Protein AF-A0A7Y4XH33-F1 (afdb_monomer)

Mean predicted aligned error: 16.12 Å

Sequence (256 aa):
MNQAAAKFAAFMTSGGTDQPAAKSGNKNAASAEDREAEIEDALLDARIEADAARAELARRELDFAAIQGAATAAESARTAALDDVRQAQAQLRSAQADLIEANKEKVRRSKPIAVFISLKSERIYIRQGFEPLLEAPITIDQTGRRVGTHVFTAMGYSADQNAFDWRLMSAHLPASTDDIEEMSSKKSRRRDAALPHSQETSIRMARLALEAVKIPADIQETITKLTRPGASLIISDRELPANENGLGTEFVVLTR

Nearest PDB structures (foldseek):
  5uwv-assembly1_B  TM=4.405E-01  e=3.253E-02  Mycobacteroides abscessus ATCC 19977
  4gsq-assembly1_A  TM=4.441E-01  e=9.672E-02  Mycobacterium tuberculosis
  4qrb-assembly1_A  TM=4.316E-01  e=1.232E-01  Mycobacterium tuberculosis H37Rv
  5dcc-assembly2_B  TM=4.134E-01  e=1.160E-01  Mycobacterium tuberculosis CDC1551
  8pxy-assembly1_A  TM=5.099E-01  e=1.478E-01  Mycobacterium tuberculosis

Solvent-accessible surface area (backbone atoms only — not comparable to full-atom values): 14756 Å² total; per-residue (Å²): 141,54,78,67,57,59,55,51,52,54,64,70,64,71,77,70,87,87,81,81,80,88,71,91,70,94,81,79,86,67,51,76,65,55,57,51,50,55,51,51,51,52,51,52,51,54,48,53,53,50,51,51,51,51,54,52,50,55,50,50,53,51,52,51,51,50,51,53,50,50,50,54,52,52,50,54,52,50,52,51,54,52,50,50,52,52,51,52,52,52,51,51,52,51,52,51,51,53,50,51,50,55,48,51,51,52,56,43,71,67,38,34,32,38,36,41,34,19,57,61,71,33,34,38,39,34,28,39,72,30,42,84,73,48,75,48,80,43,49,71,45,84,79,23,66,70,34,25,30,32,38,36,35,27,70,34,74,38,97,50,96,88,42,59,43,67,46,81,47,69,76,30,71,58,79,55,73,70,58,56,61,58,52,69,77,58,82,72,92,77,81,94,64,84,72,86,70,55,70,68,57,49,52,52,31,49,49,41,41,57,73,19,53,48,72,53,68,72,59,49,50,51,50,62,74,54,58,43,60,65,15,37,42,34,43,26,42,48,68,78,52,86,88,66,52,54,78,89,41,74,81,55,78,86,73,122

Radius of gyration: 52.66 Å; Cα contacts (8 Å, |Δi|>4): 258; chains: 1; bounding box: 110×35×136 Å

Foldseek 3Di:
DCVPVVVVVVVVPVPDDDDDDDDDDDDDPPDPVNVVVVVVVVVVVVVVVVVVVVVVVVVVVVVVVVVVVVVVVVVVVVVVVVVVVVVVVVVVVVVVVVVVVVVVVVVQLPAAKEWEQAPQQQWIWIDTLLHTDDIDHWAFAPLLLFLAKKKWAFAAADPDNQDTDIDIDGLAHGDDPVNVVVVVVDPDDDDDDDDPDDPVSNVVSVVSQVVGIGDDPVVVVVNSVSHGHGYMYMGHSDDFDPPPRHSPDNGDDDRD

pLDDT: mean 80.47, std 18.57, range [32.19, 98.31]

Secondary structure (DSSP, 8-state):
--HHHHHHHHHHHS-S---------------HHHHHHHHHHHHHHHHHHHHHHHHHHHHHHHHHHHHHHHHHHHHHHHHHHHHHHHHHHHHHHHHHHHHHHHHHHHHHHHSPEEEEEETTTTEEEEEETTEEEEEEE-EE-GGGTT--EEEEEEEEE-SSTT-EEEEEEEEE-PPPHHHHHHHHH--S----------HHHHHHHHHHHHHTEE--HHHHHHHHHH--TT-EEEEESSPPPTTT-SSS-S------

Structure (mmCIF, N/CA/C/O backbone):
data_AF-A0A7Y4XH33-F1
#
_entry.id   AF-A0A7Y4XH33-F1
#
loop_
_atom_site.group_PDB
_atom_site.id
_atom_site.type_symbol
_atom_site.label_atom_id
_atom_site.label_alt_id
_atom_site.label_comp_id
_atom_site.label_asym_id
_atom_site.label_entity_id
_atom_site.label_seq_id
_atom_site.pdbx_PDB_ins_code
_atom_site.Cartn_x
_atom_site.Cartn_y
_atom_site.Cartn_z
_atom_site.occupancy
_atom_site.B_iso_or_equiv
_atom_site.auth_seq_id
_atom_site.auth_comp_id
_atom_site.auth_asym_id
_atom_site.auth_atom_id
_atom_site.pdbx_PDB_model_num
ATOM 1 N N . MET A 1 1 ? -20.890 18.459 64.578 1.00 44.19 1 MET A N 1
ATOM 2 C CA . MET A 1 1 ? -21.220 18.537 66.020 1.00 44.19 1 MET A CA 1
ATOM 3 C C . MET A 1 1 ? -22.391 19.497 66.204 1.00 44.19 1 MET A C 1
ATOM 5 O O . MET A 1 1 ? -22.249 20.640 65.820 1.00 44.19 1 MET A O 1
ATOM 9 N N . ASN A 1 2 ? -23.562 19.168 66.735 1.00 48.03 2 ASN A N 1
ATOM 10 C CA . ASN A 1 2 ? -24.254 17.894 66.869 1.00 48.03 2 ASN A CA 1
ATOM 11 C C . ASN A 1 2 ? -25.740 18.275 67.044 1.00 48.03 2 ASN A C 1
ATOM 13 O O . ASN A 1 2 ? -26.164 18.633 68.139 1.00 48.03 2 ASN A O 1
ATOM 17 N N . GLN A 1 3 ? -26.525 18.274 65.962 1.00 48.25 3 GLN A N 1
ATOM 18 C CA . GLN A 1 3 ? -27.955 18.636 66.004 1.00 48.25 3 GLN A CA 1
ATOM 19 C C . GLN A 1 3 ? -28.756 17.669 66.907 1.00 48.25 3 GLN A C 1
ATOM 21 O O . GLN A 1 3 ? -29.796 18.031 67.452 1.00 48.25 3 GLN A O 1
ATOM 26 N N . ALA A 1 4 ? -28.206 16.471 67.138 1.00 52.34 4 ALA A N 1
ATOM 27 C CA . ALA A 1 4 ? -28.679 15.490 68.110 1.00 52.34 4 ALA A CA 1
ATOM 28 C C . ALA A 1 4 ? -28.490 15.933 69.578 1.00 52.34 4 ALA A C 1
ATOM 30 O O . ALA A 1 4 ? -29.351 15.657 70.408 1.00 52.34 4 ALA A O 1
ATOM 31 N N . ALA A 1 5 ? -27.427 16.681 69.905 1.00 55.59 5 ALA A N 1
ATOM 32 C CA . ALA A 1 5 ? -27.193 17.174 71.268 1.00 55.59 5 ALA A CA 1
ATOM 33 C C . ALA A 1 5 ? -28.134 18.337 71.638 1.00 55.59 5 ALA A C 1
ATOM 35 O O . ALA A 1 5 ? -28.571 18.438 72.781 1.00 55.59 5 ALA A O 1
ATOM 36 N N . ALA A 1 6 ? -28.511 19.171 70.66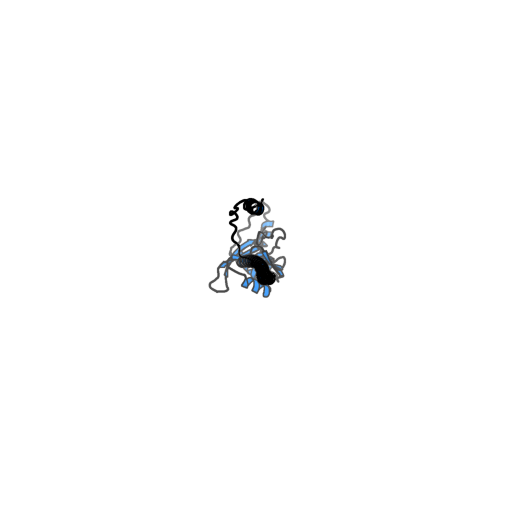1 1.00 57.94 6 ALA A N 1
ATOM 37 C CA . ALA A 1 6 ? -29.448 20.278 70.873 1.00 57.94 6 ALA A CA 1
ATOM 38 C C . ALA A 1 6 ? -30.887 19.795 71.143 1.00 57.94 6 ALA A C 1
ATOM 40 O O . ALA A 1 6 ? -31.589 20.375 71.968 1.00 57.94 6 ALA A O 1
ATOM 41 N N . LYS A 1 7 ? -31.316 18.701 70.498 1.00 61.16 7 LYS A N 1
ATOM 42 C CA . LYS A 1 7 ? -32.647 18.110 70.726 1.00 61.16 7 LYS A CA 1
ATOM 43 C C . LYS A 1 7 ? -32.745 17.370 72.067 1.00 61.16 7 LYS A C 1
ATOM 45 O O . LYS A 1 7 ? -33.790 17.419 72.705 1.00 61.16 7 LYS A O 1
ATOM 50 N N . PHE A 1 8 ? -31.652 16.758 72.528 1.00 60.06 8 PHE A N 1
ATOM 51 C CA . PHE A 1 8 ? -31.588 16.101 73.839 1.00 60.06 8 PHE A CA 1
ATOM 52 C C . PHE A 1 8 ? -31.582 17.109 75.004 1.00 60.06 8 PHE A C 1
ATOM 54 O O . PHE A 1 8 ? -32.241 16.891 76.017 1.00 60.06 8 PHE A O 1
ATOM 61 N N .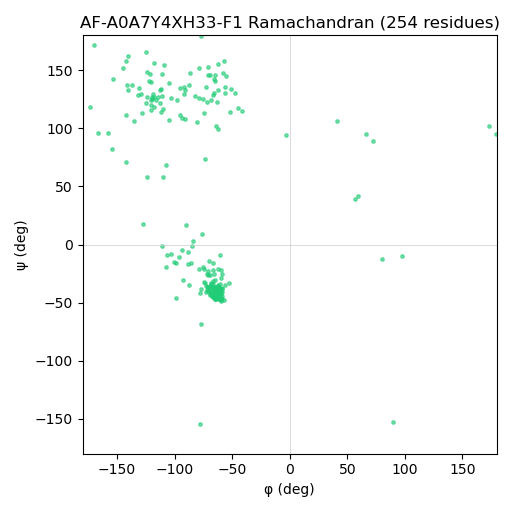 ALA A 1 9 ? -30.915 18.257 74.841 1.00 60.78 9 ALA A N 1
ATOM 62 C CA . ALA A 1 9 ? -30.929 19.328 75.840 1.00 60.78 9 ALA A CA 1
ATOM 63 C C . ALA A 1 9 ? -32.325 19.959 76.016 1.00 60.78 9 ALA A C 1
ATOM 65 O O . ALA A 1 9 ? -32.726 20.225 77.148 1.00 60.78 9 ALA A O 1
ATOM 66 N N . ALA A 1 10 ? -33.084 20.129 74.924 1.00 58.91 10 ALA A N 1
ATOM 67 C CA . ALA A 1 10 ? -34.455 20.649 74.961 1.00 58.91 10 ALA A CA 1
ATOM 68 C C . ALA A 1 10 ? -35.440 19.696 75.667 1.00 58.91 10 ALA A C 1
ATOM 70 O O . ALA A 1 10 ? -36.329 20.153 76.378 1.00 58.91 10 ALA A O 1
ATOM 71 N N . PHE A 1 11 ? -35.239 18.381 75.537 1.00 62.53 11 PHE A N 1
ATOM 72 C CA . PHE A 1 11 ? -36.033 17.363 76.236 1.00 62.53 11 PHE A CA 1
ATOM 73 C C . PHE A 1 11 ? -35.784 17.354 77.757 1.00 62.53 11 PHE A C 1
ATOM 75 O O . PHE A 1 11 ? -36.706 17.135 78.536 1.00 62.53 11 PHE A O 1
ATOM 82 N N . MET A 1 12 ? -34.557 17.659 78.195 1.00 63.06 12 MET A N 1
ATOM 83 C CA . MET A 1 12 ? -34.191 17.701 79.620 1.00 63.06 12 MET A CA 1
ATOM 84 C C . MET A 1 12 ? -34.646 18.980 80.344 1.00 63.06 12 MET A C 1
ATOM 86 O O . MET A 1 12 ? -34.737 18.978 81.569 1.00 63.06 12 MET A O 1
ATOM 90 N N . THR A 1 13 ? -34.922 20.076 79.623 1.00 55.50 13 THR A N 1
ATOM 91 C CA . THR A 1 13 ? -35.316 21.370 80.228 1.00 55.50 13 THR A CA 1
ATOM 92 C C . THR A 1 13 ? -36.820 21.636 80.229 1.00 55.50 13 THR A C 1
ATOM 94 O O . THR A 1 13 ? -37.269 22.483 80.995 1.00 55.50 13 THR A O 1
ATOM 97 N N . SER A 1 14 ? -37.623 20.906 79.449 1.00 48.56 14 SER A N 1
ATOM 98 C CA . SER A 1 14 ? -39.088 21.060 79.447 1.00 48.56 14 SER A CA 1
ATOM 99 C C . SER A 1 14 ? -39.808 20.263 80.547 1.00 48.56 14 SER A C 1
ATOM 101 O O . SER A 1 14 ? -41.033 20.263 80.595 1.00 48.56 14 SER A O 1
ATOM 103 N N . GLY A 1 15 ? -39.073 19.574 81.427 1.00 44.88 15 GLY A N 1
ATOM 104 C CA . GLY A 1 15 ? -39.624 18.744 82.509 1.00 44.88 15 GLY A CA 1
ATOM 105 C C . GLY A 1 15 ? -39.863 19.467 83.842 1.00 44.88 15 GLY A C 1
ATOM 106 O O . GLY A 1 15 ? -39.960 18.804 84.871 1.00 44.88 15 GLY A O 1
ATOM 107 N N . GLY A 1 16 ? -39.904 20.803 83.863 1.00 45.41 16 GLY A N 1
ATOM 108 C CA . GLY A 1 16 ? -39.998 21.596 85.090 1.00 45.41 16 GLY A CA 1
ATOM 109 C C . GLY A 1 16 ? -41.241 22.482 85.154 1.00 45.41 16 GLY A C 1
ATOM 110 O O . GLY A 1 16 ? -41.352 23.436 84.395 1.00 45.41 16 GLY A O 1
ATOM 111 N N . THR A 1 17 ? -42.099 22.180 86.133 1.00 45.03 17 THR A N 1
ATOM 112 C CA . THR A 1 17 ? -43.159 23.013 86.736 1.00 45.03 17 THR A CA 1
ATOM 113 C C . THR A 1 17 ? -44.354 23.414 85.869 1.00 45.03 17 THR A C 1
ATOM 115 O O . THR A 1 17 ? -44.371 24.489 85.285 1.00 45.03 17 THR A O 1
ATOM 118 N N . ASP A 1 18 ? -45.429 22.627 85.967 1.00 35.72 18 ASP A N 1
ATOM 119 C CA . ASP A 1 18 ? -46.742 23.205 86.265 1.00 35.72 18 ASP A CA 1
ATOM 120 C C . ASP A 1 18 ? -47.517 22.258 87.193 1.00 35.72 18 ASP A C 1
ATOM 122 O O . ASP A 1 18 ? -47.846 21.121 86.857 1.00 35.72 18 ASP A O 1
ATOM 126 N N . GLN A 1 19 ? -47.708 22.708 88.429 1.00 41.00 19 GLN A N 1
ATOM 127 C CA . GLN A 1 19 ? -48.409 22.001 89.493 1.00 41.00 19 GLN A CA 1
ATOM 128 C C . GLN A 1 19 ? -49.859 22.502 89.492 1.00 41.00 19 GLN A C 1
ATOM 130 O O . GLN A 1 19 ? -50.079 23.655 89.869 1.00 41.00 19 GLN A O 1
ATOM 135 N N . PRO A 1 20 ? -50.877 21.701 89.123 1.00 36.47 20 PRO A N 1
ATOM 136 C CA . PRO A 1 20 ? -52.243 22.079 89.422 1.00 36.47 20 PRO A CA 1
ATOM 137 C C . PRO A 1 20 ? -52.515 21.766 90.896 1.00 36.47 20 PRO A C 1
ATOM 139 O O . PRO A 1 20 ? -52.289 20.659 91.387 1.00 36.47 20 PRO A O 1
ATOM 142 N N . ALA A 1 21 ? -52.972 22.792 91.610 1.00 37.12 21 ALA A N 1
ATOM 143 C CA . ALA A 1 21 ? -53.378 22.735 93.001 1.00 37.12 21 ALA A CA 1
ATOM 144 C C . ALA A 1 21 ? -54.305 21.540 93.282 1.00 37.12 21 ALA A C 1
ATOM 146 O O . ALA A 1 21 ? -55.325 21.346 92.617 1.00 37.12 21 ALA A O 1
ATOM 147 N N . ALA A 1 22 ? -53.970 20.780 94.325 1.00 37.34 22 ALA A N 1
ATOM 148 C CA . ALA A 1 22 ? -54.807 19.727 94.870 1.00 37.34 22 ALA A CA 1
ATOM 149 C C . ALA A 1 22 ? -56.131 20.315 95.390 1.00 37.34 22 ALA A C 1
ATOM 151 O O . ALA A 1 22 ? -56.212 20.828 96.507 1.00 37.34 22 ALA A O 1
ATOM 152 N N . LYS A 1 23 ? -57.195 20.210 94.588 1.00 35.31 23 LYS A N 1
ATOM 153 C CA . LYS A 1 23 ? -58.565 20.204 95.103 1.00 35.31 23 LYS A CA 1
ATOM 154 C C . LYS A 1 23 ? -58.964 18.763 95.373 1.00 35.31 23 LYS A C 1
ATOM 156 O O . LYS A 1 23 ? -59.189 17.977 94.460 1.00 35.31 23 LYS A O 1
ATOM 161 N N . SER A 1 24 ? -59.042 18.469 96.668 1.00 46.38 24 SER A N 1
ATOM 162 C CA . SER A 1 24 ? -59.780 17.355 97.250 1.00 46.38 24 SER A CA 1
ATOM 163 C C . SER A 1 24 ? -61.137 17.205 96.554 1.00 46.38 24 SER A C 1
ATOM 165 O O . SER A 1 24 ? -61.980 18.102 96.601 1.00 46.38 24 SER A O 1
ATOM 167 N N . GLY A 1 25 ? -61.302 16.083 95.864 1.00 32.19 25 GLY A N 1
ATOM 168 C CA . GLY A 1 25 ? -62.482 15.723 95.096 1.00 32.19 25 GLY A CA 1
ATOM 169 C C . GLY A 1 25 ? -62.539 14.209 95.006 1.00 32.19 25 GLY A C 1
ATOM 170 O O . GLY A 1 25 ? -62.061 13.608 94.055 1.00 32.19 25 GLY A O 1
ATOM 171 N N . ASN A 1 26 ? -63.068 13.609 96.066 1.00 47.94 26 ASN A N 1
ATOM 172 C CA . ASN A 1 26 ? -63.395 12.198 96.185 1.00 47.94 26 ASN A CA 1
ATOM 173 C C . ASN A 1 26 ? -64.118 11.667 94.932 1.00 47.94 26 ASN A C 1
ATOM 175 O O . ASN A 1 26 ? -65.225 12.122 94.642 1.00 47.94 26 ASN A O 1
ATOM 179 N N . LYS A 1 27 ? -63.490 10.710 94.239 1.00 47.22 27 LYS A N 1
ATOM 180 C CA . LYS A 1 27 ? -64.083 9.575 93.506 1.00 47.22 27 LYS A CA 1
ATOM 181 C C . LYS A 1 27 ? -62.934 8.790 92.874 1.00 47.22 27 LYS A C 1
ATOM 183 O O . LYS A 1 27 ? -62.446 9.172 91.824 1.00 47.22 27 LYS A O 1
ATOM 188 N N . ASN A 1 28 ? -62.475 7.742 93.550 1.00 44.19 28 ASN A N 1
ATOM 189 C CA . ASN A 1 28 ? -61.923 6.551 92.904 1.00 44.19 28 ASN A CA 1
ATOM 190 C C . ASN A 1 28 ? -61.807 5.446 93.950 1.00 44.19 28 ASN A C 1
ATOM 192 O O . ASN A 1 28 ? -60.827 5.350 94.683 1.00 44.19 28 ASN A O 1
ATOM 196 N N . ALA A 1 29 ? -62.823 4.597 93.985 1.00 45.44 29 ALA A N 1
ATOM 197 C CA . ALA A 1 29 ? -62.592 3.179 94.183 1.00 45.44 29 ALA A CA 1
ATOM 198 C C . ALA A 1 29 ? -62.858 2.521 92.824 1.00 45.44 29 ALA A C 1
ATOM 200 O O . ALA A 1 29 ? -63.882 1.876 92.638 1.00 45.44 29 ALA A O 1
ATOM 201 N N . ALA A 1 30 ? -61.983 2.795 91.852 1.00 57.34 30 ALA A N 1
ATOM 202 C CA . ALA A 1 30 ? -61.790 1.859 90.753 1.00 57.34 30 ALA A CA 1
ATOM 203 C C . ALA A 1 30 ? -61.157 0.611 91.380 1.00 57.34 30 ALA A C 1
ATOM 205 O O . ALA A 1 30 ? -60.215 0.740 92.180 1.00 57.34 30 ALA A O 1
ATOM 206 N N . SER A 1 31 ? -61.742 -0.554 91.109 1.00 63.56 31 SER A N 1
ATOM 207 C CA . SER A 1 31 ? -61.264 -1.840 91.620 1.00 63.56 31 SER A CA 1
ATOM 208 C C . SER A 1 31 ? -59.806 -2.044 91.191 1.00 63.56 31 SER A C 1
ATOM 210 O O . SER A 1 31 ? -59.343 -1.441 90.221 1.00 63.56 31 SER A O 1
ATOM 212 N N . ALA A 1 32 ? -59.054 -2.888 91.900 1.00 68.31 32 ALA A N 1
ATOM 213 C CA . ALA A 1 32 ? -57.752 -3.341 91.397 1.00 68.31 32 ALA A CA 1
ATOM 214 C C . ALA A 1 32 ? -57.884 -3.913 89.969 1.00 68.31 32 ALA A C 1
ATOM 216 O O . ALA A 1 32 ? -57.020 -3.665 89.135 1.00 68.31 32 ALA A O 1
ATOM 217 N N . GLU A 1 33 ? -59.031 -4.533 89.680 1.00 71.50 33 GLU A N 1
ATOM 218 C CA . GLU A 1 33 ? -59.407 -5.088 88.377 1.00 71.50 33 GLU A CA 1
ATOM 219 C C . GLU A 1 33 ? -59.517 -4.021 87.270 1.00 71.50 33 GLU A C 1
ATOM 221 O O . GLU A 1 33 ? -59.105 -4.274 86.144 1.00 71.50 33 GLU A O 1
ATOM 226 N N . ASP A 1 34 ? -59.998 -2.807 87.572 1.00 76.81 34 ASP A N 1
ATOM 227 C CA . ASP A 1 34 ? -60.131 -1.736 86.566 1.00 76.81 34 ASP A CA 1
ATOM 228 C C . ASP A 1 34 ? -58.755 -1.191 86.138 1.00 76.81 34 ASP A C 1
ATOM 230 O O . ASP A 1 34 ? -58.538 -0.872 84.971 1.00 76.81 34 ASP A O 1
ATOM 234 N N . ARG A 1 35 ? -57.796 -1.107 87.075 1.00 80.56 35 ARG A N 1
ATOM 235 C CA . ARG A 1 35 ? -56.409 -0.716 86.756 1.00 80.56 35 ARG A CA 1
ATOM 236 C C . ARG A 1 35 ? -55.654 -1.815 86.023 1.00 80.56 35 ARG A C 1
ATOM 238 O O . ARG A 1 35 ? -54.809 -1.507 85.191 1.00 80.56 35 ARG A O 1
ATOM 245 N N . GLU A 1 36 ? -55.913 -3.073 86.363 1.00 82.75 36 GLU A N 1
ATOM 246 C CA . GLU A 1 36 ? -55.335 -4.212 85.650 1.00 82.75 36 GLU A CA 1
ATOM 247 C C . GLU A 1 36 ? -55.813 -4.235 84.193 1.00 82.75 36 GLU A C 1
ATOM 249 O O . GLU A 1 36 ? -54.978 -4.360 83.301 1.00 82.75 36 GLU A O 1
ATOM 254 N N . ALA A 1 37 ? -57.102 -3.975 83.944 1.00 85.94 37 ALA A N 1
ATOM 255 C CA . ALA A 1 37 ? -57.654 -3.866 82.593 1.00 85.94 37 ALA A CA 1
ATOM 256 C C . ALA A 1 37 ? -57.024 -2.722 81.770 1.00 85.94 37 ALA A C 1
ATOM 258 O O . ALA A 1 37 ? -56.617 -2.939 80.632 1.00 85.94 37 ALA A O 1
ATOM 259 N N . GLU A 1 38 ? -56.860 -1.521 82.344 1.00 89.19 38 GLU A N 1
ATOM 260 C CA . GLU A 1 38 ? -56.193 -0.399 81.653 1.00 89.19 38 GLU A CA 1
ATOM 261 C C . GLU A 1 38 ? -54.724 -0.701 81.303 1.00 89.19 38 GLU A C 1
ATOM 263 O O . GLU A 1 38 ? -54.223 -0.276 80.259 1.00 89.19 38 GLU A O 1
ATOM 268 N N . ILE A 1 39 ? -54.012 -1.432 82.168 1.00 89.88 39 ILE A N 1
ATOM 269 C CA . ILE A 1 39 ? -52.620 -1.834 81.924 1.00 89.88 39 ILE A CA 1
ATOM 270 C C . ILE A 1 39 ? -52.545 -2.916 80.841 1.00 89.88 39 ILE A C 1
ATOM 272 O O . ILE A 1 39 ? -51.630 -2.879 80.015 1.00 89.88 39 ILE A O 1
ATOM 276 N N . GLU A 1 40 ? -53.480 -3.868 80.830 1.00 90.12 40 GLU A N 1
ATOM 277 C CA . GLU A 1 40 ? -53.569 -4.893 79.786 1.00 90.12 40 GLU A CA 1
ATOM 278 C C . GLU A 1 40 ? -53.853 -4.279 78.411 1.00 90.12 40 GLU A C 1
ATOM 280 O O . GLU A 1 40 ? -53.151 -4.610 77.452 1.00 90.12 40 GLU A O 1
ATOM 285 N N . ASP A 1 41 ? -54.787 -3.330 78.320 1.00 93.19 41 ASP A N 1
ATOM 286 C CA . ASP A 1 41 ? -55.081 -2.607 77.077 1.00 93.19 41 ASP A CA 1
ATOM 287 C C . ASP A 1 41 ? -53.863 -1.805 76.591 1.00 93.19 41 ASP A C 1
ATOM 289 O O . ASP A 1 41 ? -53.457 -1.919 75.432 1.00 93.19 41 ASP A O 1
ATOM 293 N N . ALA A 1 42 ? -53.189 -1.076 77.488 1.00 93.12 42 ALA A N 1
ATOM 294 C CA . ALA A 1 42 ? -51.969 -0.344 77.143 1.00 93.12 42 ALA A CA 1
ATOM 295 C C . ALA A 1 42 ? -50.827 -1.272 76.681 1.00 93.12 42 ALA A C 1
ATOM 297 O O . ALA A 1 42 ? -50.038 -0.912 75.802 1.00 93.12 42 ALA A O 1
ATOM 298 N N . LEU A 1 43 ? -50.720 -2.476 77.256 1.00 93.50 43 LEU A N 1
ATOM 299 C CA . LEU A 1 43 ? -49.736 -3.480 76.852 1.00 93.50 43 LEU A CA 1
ATOM 300 C C . LEU A 1 43 ? -50.058 -4.069 75.471 1.00 93.50 43 LEU A C 1
ATOM 302 O O . LEU A 1 43 ? -49.139 -4.310 74.680 1.00 93.50 43 LEU A O 1
ATOM 306 N N . LEU A 1 44 ? -51.339 -4.302 75.176 1.00 94.00 44 LEU A N 1
ATOM 307 C CA . LEU A 1 44 ? -51.803 -4.756 73.866 1.00 94.00 44 LEU A CA 1
ATOM 308 C C . LEU A 1 44 ? -51.523 -3.704 72.789 1.00 94.00 44 LEU A C 1
ATOM 310 O O . LEU A 1 44 ? -50.931 -4.043 71.761 1.00 94.00 44 LEU A O 1
ATOM 314 N N . ASP A 1 45 ? -51.841 -2.437 73.050 1.00 94.88 45 ASP A N 1
ATOM 315 C CA . ASP A 1 45 ? -51.571 -1.323 72.136 1.00 94.88 45 ASP A CA 1
ATOM 316 C C . ASP A 1 45 ? -50.071 -1.153 71.871 1.00 94.88 45 ASP A C 1
ATOM 318 O O . ASP A 1 45 ? -49.638 -1.102 70.715 1.00 94.88 45 ASP A O 1
ATOM 322 N N . ALA A 1 46 ? -49.247 -1.170 72.925 1.00 94.25 46 ALA A N 1
ATOM 323 C CA . ALA A 1 46 ? -47.793 -1.096 72.793 1.00 94.25 46 ALA A CA 1
ATOM 324 C C . ALA A 1 46 ? -47.225 -2.270 71.976 1.00 94.25 46 ALA A C 1
ATOM 326 O O . ALA A 1 46 ? -46.247 -2.115 71.237 1.00 94.25 46 ALA A O 1
ATOM 327 N N . ARG A 1 47 ? -47.835 -3.458 72.077 1.00 95.88 47 ARG A N 1
ATOM 328 C CA . ARG A 1 47 ? -47.434 -4.626 71.287 1.00 95.88 47 ARG A CA 1
ATOM 329 C C . ARG A 1 47 ? -47.830 -4.496 69.819 1.00 95.88 47 ARG A C 1
ATOM 331 O O . ARG A 1 47 ? -47.014 -4.822 68.958 1.00 95.88 47 ARG A O 1
ATOM 338 N N . ILE A 1 48 ? -49.025 -3.983 69.533 1.00 95.62 48 ILE A N 1
ATOM 339 C CA . ILE A 1 48 ? -49.484 -3.696 68.167 1.00 95.62 48 ILE A CA 1
ATOM 340 C C . ILE A 1 48 ? -48.573 -2.651 67.509 1.00 95.62 48 IL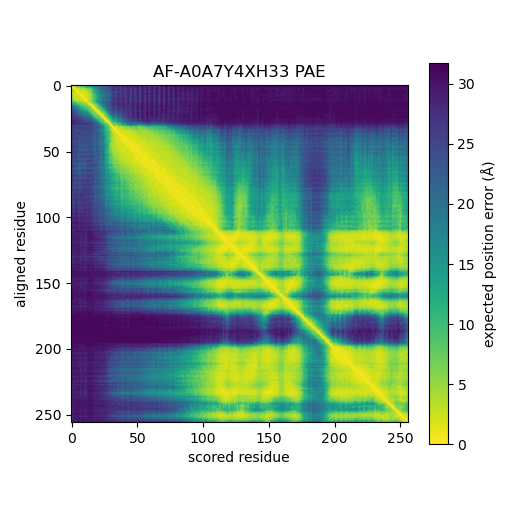E A C 1
ATOM 342 O O . ILE A 1 48 ? -48.142 -2.845 66.372 1.00 95.62 48 ILE A O 1
ATOM 346 N N . GLU A 1 49 ? -48.221 -1.581 68.225 1.00 95.12 49 GLU A N 1
ATOM 347 C CA . GLU A 1 49 ? -47.308 -0.548 67.728 1.00 95.12 49 GLU A CA 1
ATOM 348 C C . GLU A 1 49 ? -45.898 -1.108 67.480 1.00 95.12 49 GLU A C 1
ATOM 350 O O . GLU A 1 49 ? -45.300 -0.846 66.433 1.00 95.12 49 GLU A O 1
ATOM 355 N N . ALA A 1 50 ? -45.383 -1.946 68.386 1.00 95.69 50 ALA A N 1
ATOM 356 C CA . ALA A 1 50 ? -44.091 -2.606 68.210 1.00 95.69 50 ALA A CA 1
ATOM 357 C C . ALA A 1 50 ? -44.074 -3.550 66.994 1.00 95.69 50 ALA A C 1
ATOM 359 O O . ALA A 1 50 ? -43.095 -3.568 66.242 1.00 95.69 50 ALA A O 1
ATOM 360 N N . ASP A 1 51 ? -45.141 -4.319 66.769 1.00 95.88 51 ASP A N 1
ATOM 361 C CA . ASP A 1 51 ? -45.250 -5.216 65.617 1.00 95.88 51 ASP A CA 1
ATOM 362 C C . ASP A 1 51 ? -45.433 -4.436 64.300 1.00 95.88 51 ASP A C 1
ATOM 364 O O . ASP A 1 51 ? -44.813 -4.784 63.291 1.00 95.88 51 ASP A O 1
ATOM 368 N N . ALA A 1 52 ? -46.170 -3.320 64.311 1.00 96.38 52 ALA A N 1
ATOM 369 C CA . ALA A 1 52 ? -46.267 -2.403 63.173 1.00 96.38 52 ALA A CA 1
ATOM 370 C C . ALA A 1 52 ? -44.914 -1.746 62.840 1.00 96.38 52 ALA A C 1
ATOM 372 O O . ALA A 1 52 ? -44.518 -1.693 61.673 1.00 96.38 52 ALA A O 1
ATOM 373 N N . ALA A 1 53 ? -44.161 -1.307 63.854 1.00 96.00 53 ALA A N 1
ATOM 374 C CA . ALA A 1 53 ? -42.824 -0.744 63.680 1.00 96.00 53 ALA A CA 1
ATOM 375 C C . ALA A 1 53 ? -41.832 -1.775 63.115 1.00 96.00 53 ALA A C 1
ATOM 377 O O . ALA A 1 53 ? -41.030 -1.448 62.239 1.00 96.00 53 ALA A O 1
ATOM 378 N N . ARG A 1 54 ? -41.910 -3.039 63.558 1.00 95.56 54 ARG A N 1
ATOM 379 C CA . ARG A 1 54 ? -41.121 -4.149 62.992 1.00 95.56 54 ARG A CA 1
ATOM 380 C C . ARG A 1 54 ? -41.472 -4.412 61.530 1.00 95.56 54 ARG A C 1
ATOM 382 O O . ARG A 1 54 ? -40.568 -4.593 60.718 1.00 95.56 54 ARG A O 1
ATOM 389 N N . ALA A 1 55 ? -42.760 -4.407 61.183 1.00 96.12 55 ALA A N 1
ATOM 390 C CA . ALA A 1 55 ? -43.205 -4.587 59.803 1.00 96.12 55 ALA A CA 1
ATOM 391 C C . ALA A 1 55 ? -42.714 -3.453 58.883 1.00 96.12 55 ALA A C 1
ATOM 393 O O . ALA A 1 55 ? -42.300 -3.709 57.753 1.00 96.12 55 ALA A O 1
ATOM 394 N N . GLU A 1 56 ? -42.709 -2.211 59.370 1.00 96.38 56 GLU A N 1
ATOM 395 C CA . GLU A 1 56 ? -42.187 -1.053 58.638 1.00 96.38 56 GLU A CA 1
ATOM 396 C C . GLU A 1 56 ? -40.660 -1.109 58.464 1.00 96.38 56 GLU A C 1
ATOM 398 O O . GLU A 1 56 ? -40.153 -0.826 57.379 1.00 96.38 56 GLU A O 1
ATOM 403 N N . LEU A 1 57 ? -39.912 -1.528 59.492 1.00 96.31 57 LEU A N 1
ATOM 404 C CA . LEU A 1 57 ? -38.465 -1.753 59.383 1.00 96.31 57 LEU A CA 1
ATOM 405 C C . LEU A 1 57 ? -38.141 -2.819 58.331 1.00 96.31 57 LEU A C 1
ATOM 407 O O . LEU A 1 57 ? -37.302 -2.575 57.467 1.00 96.31 57 LEU A O 1
ATOM 411 N N . ALA A 1 58 ? -38.860 -3.945 58.342 1.00 96.50 58 ALA A N 1
ATOM 412 C CA . ALA A 1 58 ? -38.681 -5.003 57.351 1.00 96.50 58 ALA A CA 1
ATOM 413 C C . ALA A 1 58 ? -38.951 -4.507 55.916 1.00 96.50 58 ALA A C 1
ATOM 415 O O . ALA A 1 58 ? -38.210 -4.847 54.995 1.00 96.50 58 ALA A O 1
ATOM 416 N N . ARG A 1 59 ? -39.970 -3.658 55.710 1.00 96.69 59 ARG A N 1
ATOM 417 C CA . ARG A 1 59 ? -40.233 -3.028 54.400 1.00 96.69 59 ARG A CA 1
ATOM 418 C C . ARG A 1 59 ? -39.085 -2.122 53.959 1.00 96.69 59 ARG A C 1
ATOM 420 O O . ARG A 1 59 ? -38.634 -2.227 52.824 1.00 96.69 59 ARG A O 1
ATOM 427 N N . ARG A 1 60 ? -38.564 -1.286 54.859 1.00 96.75 60 ARG A N 1
ATOM 428 C CA . ARG A 1 60 ? -37.438 -0.386 54.556 1.00 96.75 60 ARG A CA 1
ATOM 429 C C . ARG A 1 60 ? -36.146 -1.133 54.252 1.00 96.75 60 ARG A C 1
ATOM 431 O O . ARG A 1 60 ? -35.389 -0.697 53.391 1.00 96.75 60 ARG A O 1
ATOM 438 N N . GLU A 1 61 ? -35.889 -2.245 54.937 1.00 96.38 61 GLU A N 1
ATOM 439 C CA . GLU A 1 61 ? -34.747 -3.113 54.637 1.00 96.38 61 GLU A CA 1
ATOM 440 C C . GLU A 1 61 ? -34.857 -3.717 53.231 1.00 96.38 61 GLU A C 1
ATOM 442 O O . GLU A 1 61 ? -33.868 -3.733 52.496 1.00 96.38 61 GLU A O 1
ATOM 447 N N . LEU A 1 62 ? -36.060 -4.135 52.818 1.00 96.38 62 LEU A N 1
ATOM 448 C CA . LEU A 1 62 ? -36.316 -4.613 51.455 1.00 96.38 62 LEU A CA 1
ATOM 449 C C . LEU A 1 62 ? -36.127 -3.506 50.409 1.00 96.38 62 LEU A C 1
ATOM 451 O O . LEU A 1 62 ? -35.465 -3.739 49.397 1.00 96.38 62 LEU A O 1
ATOM 455 N N . ASP A 1 63 ? -36.644 -2.301 50.657 1.00 97.69 63 ASP A N 1
ATOM 456 C CA . ASP A 1 63 ? -36.472 -1.157 49.753 1.00 97.69 63 ASP A CA 1
ATOM 457 C C . ASP A 1 63 ? -34.995 -0.763 49.618 1.00 97.69 63 ASP A C 1
ATOM 459 O O . ASP A 1 63 ? -34.501 -0.528 48.513 1.00 97.69 63 ASP A O 1
ATOM 463 N N . PHE A 1 64 ? -34.255 -0.742 50.730 1.00 96.75 64 PHE A N 1
ATOM 464 C CA . PHE A 1 64 ? -32.820 -0.473 50.720 1.00 96.75 64 PHE A CA 1
ATOM 465 C C . PHE A 1 64 ? -32.053 -1.539 49.928 1.00 96.75 64 PHE A C 1
ATOM 467 O O . PHE A 1 64 ? -31.221 -1.196 49.085 1.00 96.75 64 PHE A O 1
ATOM 474 N N . ALA A 1 65 ? -32.370 -2.821 50.136 1.00 96.69 65 ALA A N 1
ATOM 475 C CA . ALA A 1 65 ? -31.776 -3.918 49.379 1.00 96.69 65 ALA A CA 1
ATOM 476 C C . ALA A 1 65 ? -32.079 -3.804 47.873 1.00 96.69 65 ALA A C 1
ATOM 478 O O . ALA A 1 65 ? -31.186 -4.016 47.047 1.00 96.69 65 ALA A O 1
ATOM 479 N N . ALA A 1 66 ? -33.300 -3.407 47.501 1.00 97.25 66 ALA A N 1
ATOM 480 C CA . ALA A 1 66 ? -33.684 -3.178 46.111 1.00 97.25 66 ALA A CA 1
ATOM 481 C C . ALA A 1 66 ? -32.913 -2.005 45.480 1.00 97.25 66 ALA A C 1
ATOM 483 O O . ALA A 1 66 ? -32.403 -2.132 44.366 1.00 97.25 66 ALA A O 1
ATOM 484 N N . ILE A 1 67 ? -32.764 -0.886 46.199 1.00 97.25 67 ILE A N 1
ATOM 485 C CA . ILE A 1 67 ? -31.985 0.278 45.744 1.00 97.25 67 ILE A CA 1
ATOM 486 C C . ILE A 1 67 ? -30.509 -0.091 45.576 1.00 97.25 67 ILE A C 1
ATOM 488 O O . ILE A 1 67 ? -29.893 0.274 44.574 1.00 97.25 67 ILE A O 1
ATOM 492 N N . GLN A 1 68 ? -29.938 -0.847 46.516 1.00 96.88 68 GLN A N 1
ATOM 493 C CA . GLN A 1 68 ? -28.556 -1.312 46.428 1.00 96.88 68 GLN A CA 1
ATOM 494 C C . GLN A 1 68 ? -28.356 -2.256 45.230 1.00 96.88 68 GLN A C 1
ATOM 496 O O . GLN A 1 68 ? -27.387 -2.114 44.480 1.00 96.88 68 GLN A O 1
ATOM 501 N N . GLY A 1 69 ? -29.301 -3.171 44.995 1.00 97.12 69 GLY A N 1
ATOM 502 C CA . GLY A 1 69 ? -29.325 -4.022 43.805 1.00 97.12 69 GLY A CA 1
ATOM 503 C C . GLY A 1 69 ? -29.380 -3.212 42.506 1.00 97.12 69 GLY A C 1
ATOM 504 O O . GLY A 1 69 ? -28.577 -3.433 41.601 1.00 97.12 69 GLY A O 1
ATOM 505 N N . ALA A 1 70 ? -30.258 -2.211 42.430 1.00 97.19 70 ALA A N 1
ATOM 506 C CA . ALA A 1 70 ? -30.362 -1.336 41.265 1.00 97.19 70 ALA A CA 1
ATOM 507 C C . ALA A 1 70 ? -29.086 -0.504 41.036 1.00 97.19 70 ALA A C 1
ATOM 509 O O . ALA A 1 70 ? -28.649 -0.355 39.896 1.00 97.19 70 ALA A O 1
ATOM 510 N N . ALA A 1 71 ? -28.456 0.000 42.101 1.00 97.50 71 ALA A N 1
ATOM 511 C CA . ALA A 1 71 ? -27.215 0.766 42.012 1.00 97.50 71 ALA A CA 1
ATOM 512 C C . ALA A 1 71 ? -26.051 -0.078 41.467 1.00 97.50 71 ALA A C 1
ATOM 514 O O . ALA A 1 71 ? -25.360 0.354 40.546 1.00 97.50 71 ALA A O 1
ATOM 515 N N . THR A 1 72 ? -25.871 -1.303 41.970 1.00 97.50 72 THR A N 1
ATOM 516 C CA . THR A 1 72 ? -24.824 -2.217 41.471 1.00 97.50 72 THR A CA 1
ATOM 517 C C . THR A 1 72 ? -25.069 -2.648 40.021 1.00 97.50 72 THR A C 1
ATOM 519 O O . THR A 1 72 ? -24.134 -2.708 39.216 1.00 97.50 72 THR A O 1
ATOM 522 N N . ALA A 1 73 ? -26.331 -2.867 39.637 1.00 97.38 73 ALA A N 1
ATOM 523 C CA . ALA A 1 73 ? -26.695 -3.140 38.250 1.00 97.38 73 ALA A CA 1
ATOM 524 C C . ALA A 1 73 ? -26.395 -1.935 37.339 1.00 97.38 73 ALA A C 1
ATOM 526 O O . ALA A 1 73 ? -25.805 -2.100 36.272 1.00 97.38 73 ALA A O 1
ATOM 527 N N . ALA A 1 74 ? -26.715 -0.715 37.775 1.00 97.69 74 ALA A N 1
ATOM 528 C CA . ALA A 1 74 ? -26.408 0.504 37.029 1.00 97.69 74 ALA A CA 1
ATOM 529 C C . ALA A 1 74 ? -24.893 0.743 36.894 1.00 97.69 74 ALA A C 1
ATOM 531 O O . ALA A 1 74 ? -24.427 1.165 35.835 1.00 97.69 74 ALA A O 1
ATOM 532 N N . GLU A 1 75 ? -24.111 0.446 37.934 1.00 97.25 75 GLU A N 1
ATOM 533 C CA . GLU A 1 75 ? -22.654 0.567 37.894 1.00 97.25 75 GLU A CA 1
ATOM 534 C C . GLU A 1 75 ? -22.024 -0.439 36.924 1.00 97.25 75 GLU A C 1
ATOM 536 O O . GLU A 1 75 ? -21.195 -0.045 36.104 1.00 97.25 75 GLU A O 1
ATOM 541 N N . SER A 1 76 ? -22.475 -1.698 36.931 1.00 97.31 76 SER A N 1
ATOM 542 C CA . SER A 1 76 ? -21.999 -2.709 35.972 1.00 97.31 76 SER A CA 1
ATOM 543 C C . SER A 1 76 ? -22.414 -2.406 34.526 1.00 97.31 76 SER A C 1
ATOM 545 O O . SER A 1 76 ? -21.623 -2.587 33.601 1.00 97.31 76 SER A O 1
ATOM 547 N N . ALA A 1 77 ? -23.616 -1.862 34.309 1.00 97.69 77 ALA A N 1
ATOM 548 C CA . ALA A 1 77 ? -24.030 -1.383 32.992 1.00 97.69 77 ALA A CA 1
ATOM 549 C C . ALA A 1 77 ? -23.168 -0.198 32.522 1.00 97.69 77 ALA A C 1
ATOM 551 O O . ALA A 1 77 ? -22.792 -0.119 31.352 1.00 97.69 77 ALA A O 1
ATOM 552 N N . ARG A 1 78 ? -22.808 0.716 33.433 1.00 97.81 78 ARG A N 1
ATOM 553 C CA . ARG A 1 78 ? -21.922 1.846 33.128 1.00 97.81 78 ARG A CA 1
ATOM 554 C C . ARG A 1 78 ? -20.512 1.383 32.774 1.00 97.81 78 ARG A C 1
ATOM 556 O O . ARG A 1 78 ? -19.932 1.930 31.839 1.00 97.81 78 ARG A O 1
ATOM 563 N N . THR A 1 79 ? -19.940 0.426 33.504 1.00 98.00 79 THR A N 1
ATOM 564 C CA . THR A 1 79 ? -18.601 -0.096 33.188 1.00 98.00 79 THR A CA 1
ATOM 565 C C . THR A 1 79 ? -18.592 -0.815 31.844 1.00 98.00 79 THR A C 1
ATOM 567 O O . THR A 1 79 ? -17.724 -0.515 31.028 1.00 98.00 79 THR A O 1
ATOM 570 N N . ALA A 1 80 ? -19.602 -1.643 31.563 1.00 97.81 80 ALA A N 1
ATOM 571 C CA . ALA A 1 80 ? -19.767 -2.280 30.258 1.00 97.81 80 ALA A CA 1
ATOM 572 C C . ALA A 1 80 ? -19.854 -1.243 29.123 1.00 97.81 80 ALA A C 1
ATOM 574 O O . ALA A 1 80 ? -19.097 -1.318 28.161 1.00 97.81 80 ALA A O 1
ATOM 575 N N . ALA A 1 81 ? -20.678 -0.200 29.280 1.00 97.62 81 ALA A N 1
ATOM 576 C CA . ALA A 1 81 ? -20.789 0.864 28.282 1.00 97.62 81 ALA A CA 1
ATOM 577 C C . ALA A 1 81 ? -19.468 1.632 28.068 1.00 97.62 81 ALA A C 1
ATOM 579 O O . ALA A 1 81 ? -19.146 2.029 26.948 1.00 97.62 81 ALA A O 1
ATOM 580 N N . LEU A 1 82 ? -18.681 1.855 29.127 1.00 98.06 82 LEU A N 1
ATOM 581 C CA . LEU A 1 82 ? -17.360 2.484 29.010 1.00 98.06 82 LEU A CA 1
ATOM 582 C C . LEU A 1 82 ? -16.359 1.588 28.269 1.00 98.06 82 LEU A C 1
ATOM 584 O O . LEU A 1 82 ? -15.536 2.098 27.503 1.00 98.06 82 LEU A O 1
ATOM 588 N N . ASP A 1 83 ? -16.424 0.277 28.486 1.00 98.00 83 ASP A N 1
ATOM 589 C CA . ASP A 1 83 ? -15.590 -0.692 27.782 1.00 98.00 83 ASP A CA 1
ATOM 590 C C . ASP A 1 83 ? -15.973 -0.776 26.299 1.00 98.00 83 ASP A C 1
ATOM 592 O O . ASP A 1 83 ? -15.081 -0.720 25.449 1.00 98.00 83 ASP A O 1
ATOM 596 N N . ASP A 1 84 ? -17.268 -0.769 25.980 1.00 98.00 84 ASP A N 1
ATOM 597 C CA . ASP A 1 84 ? -17.774 -0.715 24.604 1.00 98.00 84 ASP A CA 1
ATOM 598 C C . ASP A 1 84 ? -17.291 0.546 23.876 1.00 98.00 84 ASP A C 1
ATOM 600 O O . ASP A 1 84 ? -16.777 0.473 22.757 1.00 98.00 84 ASP A O 1
ATOM 604 N N . VAL A 1 85 ? -17.367 1.717 24.524 1.00 98.31 85 VAL A N 1
ATOM 605 C CA . VAL A 1 85 ? -16.838 2.971 23.960 1.00 98.31 85 VAL A CA 1
ATOM 606 C C . VAL A 1 85 ? -15.330 2.874 23.726 1.00 98.31 85 VAL A C 1
ATOM 608 O O . VAL A 1 85 ? -14.839 3.325 22.688 1.00 98.31 85 VAL A O 1
ATOM 611 N N . ARG A 1 86 ? -14.574 2.270 24.652 1.00 98.00 86 ARG A N 1
ATOM 612 C CA . ARG A 1 86 ? -13.124 2.086 24.492 1.00 98.00 86 ARG A CA 1
ATOM 613 C C . ARG A 1 86 ? -12.807 1.167 23.311 1.00 98.00 86 ARG A C 1
ATOM 615 O O . ARG A 1 86 ? -11.899 1.476 22.537 1.00 98.00 86 ARG A O 1
ATOM 622 N N . GLN A 1 87 ? -13.550 0.074 23.149 1.00 97.94 87 GLN A N 1
ATOM 623 C CA . GLN A 1 87 ? -13.398 -0.844 22.019 1.00 97.94 87 GLN A CA 1
ATOM 624 C C . GLN A 1 87 ? -13.751 -0.164 20.694 1.00 97.94 87 GLN A C 1
ATOM 626 O O . GLN A 1 87 ? -12.957 -0.218 19.755 1.00 97.94 87 GLN A O 1
ATOM 631 N N . ALA A 1 88 ? -14.873 0.557 20.633 1.00 97.56 88 ALA A N 1
ATOM 632 C CA . ALA A 1 88 ? -15.273 1.323 19.457 1.00 97.56 88 ALA A CA 1
ATOM 633 C C . ALA A 1 88 ? -14.220 2.378 19.070 1.00 97.56 88 ALA A C 1
ATOM 635 O O . ALA A 1 88 ? -13.888 2.530 17.895 1.00 97.56 88 ALA A O 1
ATOM 636 N N . GLN A 1 89 ? -13.624 3.073 20.045 1.00 98.00 89 GLN A N 1
ATOM 637 C CA . GLN A 1 89 ? -12.525 4.011 19.788 1.00 98.00 89 GLN A CA 1
ATOM 638 C C . GLN A 1 89 ? -11.268 3.316 19.251 1.00 98.00 89 GLN A C 1
ATOM 640 O O . GLN A 1 89 ? -10.600 3.864 18.373 1.00 98.00 89 GLN A O 1
ATOM 645 N N . ALA A 1 90 ? -10.928 2.130 19.761 1.00 97.94 90 ALA A N 1
ATOM 646 C CA . ALA A 1 90 ? -9.796 1.356 19.259 1.00 97.94 90 ALA A CA 1
ATOM 647 C C . ALA A 1 90 ? -10.026 0.902 17.808 1.00 97.94 90 ALA A C 1
ATOM 649 O O . ALA A 1 90 ? -9.149 1.099 16.968 1.00 97.94 90 ALA A O 1
ATOM 650 N N . GLN A 1 91 ? -11.222 0.393 17.502 1.00 97.44 91 GLN A N 1
ATOM 651 C CA . GLN A 1 91 ? -11.624 -0.002 16.149 1.00 97.44 91 GLN A CA 1
ATOM 652 C C . GLN A 1 91 ? -11.640 1.185 15.179 1.00 97.44 91 GLN A C 1
ATOM 654 O O . GLN A 1 91 ? -11.193 1.065 14.040 1.00 97.44 91 GLN A O 1
ATOM 659 N N . LEU A 1 92 ? -12.102 2.357 15.625 1.00 97.88 92 LEU A N 1
ATOM 660 C CA . LEU A 1 92 ? -12.062 3.567 14.806 1.00 97.88 92 LEU A CA 1
ATOM 661 C C . LEU A 1 92 ? -10.620 3.957 14.459 1.00 97.88 92 LEU A C 1
ATOM 663 O O . LEU A 1 92 ? -10.338 4.283 13.309 1.00 97.88 92 LEU A O 1
ATOM 667 N N . ARG A 1 93 ? -9.698 3.900 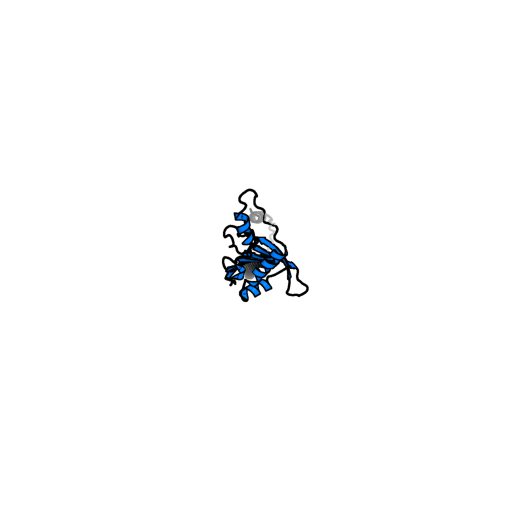15.428 1.00 97.06 93 ARG A N 1
ATOM 668 C CA . ARG A 1 93 ? -8.281 4.221 15.191 1.00 97.06 93 ARG A CA 1
ATOM 669 C C . ARG A 1 93 ? -7.620 3.232 14.235 1.00 97.06 93 ARG A C 1
ATOM 671 O O . ARG A 1 93 ? -6.874 3.672 13.364 1.00 97.06 93 ARG A O 1
ATOM 678 N N . SER A 1 94 ? -7.893 1.931 14.367 1.00 96.44 94 SER A N 1
ATOM 679 C CA . SER A 1 94 ? -7.363 0.935 13.427 1.00 96.44 94 SER A CA 1
ATOM 680 C C . SER A 1 94 ? -7.931 1.147 12.024 1.00 96.44 94 SER A C 1
ATOM 682 O O . SER A 1 94 ? -7.163 1.255 11.077 1.00 96.44 94 SER A O 1
ATOM 684 N N . ALA A 1 95 ? -9.246 1.350 11.894 1.00 95.69 95 ALA A N 1
ATOM 685 C CA . ALA A 1 95 ? -9.879 1.616 10.602 1.00 95.69 95 ALA A CA 1
ATOM 686 C C . ALA A 1 95 ? -9.347 2.900 9.936 1.00 95.69 95 ALA A C 1
ATOM 688 O O . ALA A 1 95 ? -9.166 2.947 8.720 1.00 95.69 95 ALA A O 1
ATOM 689 N N . GLN A 1 96 ? -9.062 3.947 10.718 1.00 96.00 96 GLN A N 1
ATOM 690 C CA . GLN A 1 96 ? -8.421 5.164 10.216 1.00 96.00 96 GLN A CA 1
ATOM 691 C C . GLN A 1 96 ? -6.994 4.903 9.722 1.00 96.00 96 GLN A C 1
ATOM 693 O O . GLN A 1 96 ? -6.621 5.415 8.666 1.00 96.00 96 GLN A O 1
ATOM 698 N N . ALA A 1 97 ? -6.203 4.116 10.455 1.00 94.88 97 ALA A N 1
ATOM 699 C CA . ALA A 1 97 ? -4.853 3.744 10.040 1.00 94.88 97 ALA A CA 1
ATOM 700 C C . ALA A 1 97 ? -4.872 2.941 8.728 1.00 94.88 97 ALA A C 1
ATOM 702 O O . ALA A 1 97 ? -4.141 3.284 7.796 1.00 94.88 97 ALA A O 1
ATOM 703 N N . ASP A 1 98 ? -5.772 1.962 8.618 1.00 94.12 98 ASP A N 1
ATOM 704 C CA . ASP A 1 98 ? -5.952 1.150 7.411 1.00 94.12 98 ASP A CA 1
ATOM 705 C C . ASP A 1 98 ? -6.377 2.012 6.213 1.00 94.12 98 ASP A C 1
ATOM 707 O O . ASP A 1 98 ? -5.849 1.868 5.109 1.00 94.12 98 ASP A O 1
ATOM 711 N N . LEU A 1 99 ? -7.285 2.973 6.425 1.00 93.62 99 LEU A N 1
ATOM 712 C CA . LEU A 1 99 ? -7.713 3.906 5.383 1.00 93.62 99 LEU A CA 1
ATOM 713 C C . LEU A 1 99 ? -6.568 4.813 4.910 1.00 93.62 99 LEU A C 1
ATOM 715 O O . LEU A 1 99 ? -6.441 5.075 3.712 1.00 93.62 99 LEU A O 1
ATOM 719 N N . ILE A 1 100 ? -5.741 5.311 5.833 1.00 91.75 100 ILE A N 1
ATOM 720 C CA . ILE A 1 100 ? -4.565 6.121 5.496 1.00 91.75 100 ILE A CA 1
ATOM 721 C C . ILE A 1 100 ? -3.590 5.300 4.651 1.00 91.75 100 ILE A C 1
ATOM 723 O O . ILE A 1 100 ? -3.101 5.805 3.638 1.00 91.75 100 ILE A O 1
ATOM 727 N N . GLU A 1 101 ? -3.324 4.052 5.030 1.00 89.50 101 GLU A N 1
ATOM 728 C CA . GLU A 1 101 ? -2.398 3.193 4.292 1.00 89.50 101 GLU A CA 1
ATOM 729 C C . GLU A 1 101 ? -2.942 2.830 2.907 1.00 89.50 101 GLU A C 1
ATOM 731 O O . GLU A 1 101 ? -2.250 3.016 1.905 1.00 89.50 101 GLU A O 1
ATOM 736 N N . ALA A 1 102 ? -4.223 2.471 2.811 1.00 86.38 102 ALA A N 1
ATOM 737 C CA . ALA A 1 102 ? -4.885 2.233 1.532 1.00 86.38 102 ALA A CA 1
ATOM 738 C C . ALA A 1 102 ? -4.856 3.475 0.621 1.00 86.38 102 ALA A C 1
ATOM 740 O O . ALA A 1 102 ? -4.677 3.363 -0.594 1.00 86.38 102 ALA A O 1
ATOM 741 N N . ASN A 1 103 ? -5.006 4.680 1.180 1.00 87.50 103 ASN A N 1
ATOM 742 C CA . ASN A 1 103 ? -4.896 5.920 0.412 1.00 87.50 103 ASN A CA 1
ATOM 743 C C . ASN A 1 103 ? -3.464 6.186 -0.056 1.00 87.50 103 ASN A C 1
ATOM 745 O O . ASN A 1 103 ? -3.273 6.560 -1.214 1.00 87.50 103 ASN A O 1
ATOM 749 N N . LYS A 1 104 ? -2.452 5.965 0.792 1.00 82.44 104 LYS A N 1
ATOM 750 C CA . LYS A 1 104 ? -1.046 6.059 0.372 1.00 82.44 104 LYS A CA 1
ATOM 751 C C . LYS A 1 104 ? -0.754 5.085 -0.759 1.00 82.44 104 LYS A C 1
ATOM 753 O O . LYS A 1 104 ? -0.143 5.488 -1.743 1.00 82.44 104 LYS A O 1
ATOM 758 N N . GLU A 1 105 ? -1.223 3.846 -0.659 1.00 78.12 105 GLU A N 1
ATOM 759 C CA . GLU A 1 105 ? -1.042 2.850 -1.710 1.00 78.12 105 GLU A CA 1
ATOM 760 C C . GLU A 1 105 ? -1.729 3.277 -3.012 1.00 78.12 105 GLU A C 1
ATOM 762 O O . GLU A 1 105 ? -1.119 3.217 -4.078 1.00 78.12 105 GLU A O 1
ATOM 767 N N . LYS A 1 106 ? -2.959 3.801 -2.949 1.00 80.31 106 LYS A N 1
ATOM 768 C CA . LYS A 1 106 ? -3.645 4.359 -4.126 1.00 80.31 106 LYS A CA 1
ATOM 769 C C . LYS A 1 106 ? -2.873 5.514 -4.762 1.00 80.31 106 LYS A C 1
ATOM 771 O O . LYS A 1 106 ? -2.786 5.571 -5.986 1.00 80.31 106 LYS A O 1
ATOM 776 N N . VAL A 1 107 ? -2.298 6.406 -3.954 1.00 81.06 107 VAL A N 1
ATOM 777 C CA . VAL A 1 107 ? -1.452 7.512 -4.434 1.00 81.06 107 VAL A CA 1
ATOM 778 C C . VAL A 1 107 ? -0.143 6.992 -5.031 1.00 81.06 107 VAL A C 1
ATOM 780 O O . VAL A 1 107 ? 0.320 7.514 -6.036 1.00 81.06 107 VAL A O 1
ATOM 783 N N . ARG A 1 108 ? 0.466 5.945 -4.469 1.00 74.38 108 ARG A N 1
ATOM 784 C CA . ARG A 1 108 ? 1.649 5.313 -5.075 1.00 74.38 108 ARG A CA 1
ATOM 785 C C . ARG A 1 108 ? 1.301 4.683 -6.418 1.00 74.38 108 ARG A C 1
ATOM 787 O O . ARG A 1 108 ? 1.963 4.972 -7.407 1.00 74.38 108 ARG A O 1
ATOM 794 N N . ARG A 1 109 ? 0.203 3.924 -6.474 1.00 75.88 109 ARG A N 1
ATOM 795 C CA . ARG A 1 109 ? -0.309 3.287 -7.696 1.00 75.88 109 ARG A CA 1
ATOM 796 C C . ARG A 1 109 ? -0.803 4.284 -8.749 1.00 75.88 109 ARG A C 1
ATOM 798 O O . ARG A 1 109 ? -1.008 3.892 -9.897 1.00 75.88 109 ARG A O 1
ATOM 805 N N . SER A 1 110 ? -1.028 5.550 -8.384 1.00 78.12 110 SER A N 1
ATOM 806 C CA . SER A 1 110 ? -1.377 6.603 -9.340 1.00 78.12 110 SER A CA 1
ATOM 807 C C . SER A 1 110 ? -0.164 7.262 -9.993 1.00 78.12 110 SER A C 1
ATOM 809 O O . SER A 1 110 ? -0.335 7.901 -11.033 1.00 78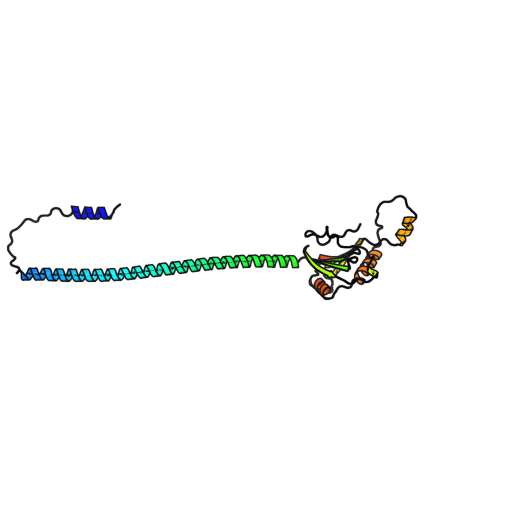.12 110 SER A O 1
ATOM 811 N N . LYS A 1 111 ? 1.042 7.085 -9.436 1.00 86.06 111 LYS A N 1
ATOM 812 C CA . LYS A 1 111 ? 2.282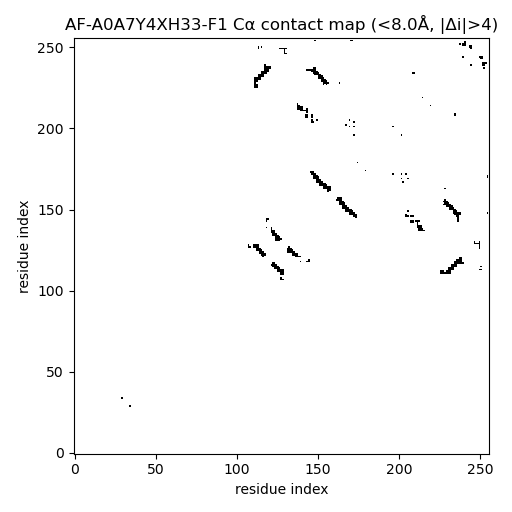 7.582 -10.037 1.00 86.06 111 LYS A CA 1
ATOM 813 C C . LYS A 1 111 ? 2.641 6.771 -11.290 1.00 86.06 111 LYS A C 1
ATOM 815 O O . LYS A 1 111 ? 2.374 5.563 -11.324 1.00 86.06 111 LYS A O 1
ATOM 820 N N . PRO A 1 112 ? 3.244 7.416 -12.303 1.00 88.56 112 PRO A N 1
ATOM 821 C CA . PRO A 1 112 ? 3.729 6.719 -13.484 1.00 88.56 112 PRO A CA 1
ATOM 822 C C . PRO A 1 112 ? 4.822 5.710 -13.114 1.00 88.56 112 PRO A C 1
ATOM 824 O O . PRO A 1 112 ? 5.488 5.837 -12.083 1.00 88.56 112 PRO A O 1
ATOM 827 N N . ILE A 1 113 ? 4.978 4.692 -13.957 1.00 93.50 113 ILE A N 1
ATOM 828 C CA . ILE A 1 113 ? 6.077 3.736 -13.844 1.00 93.50 113 ILE A CA 1
ATOM 829 C C . ILE A 1 113 ? 7.310 4.248 -14.587 1.00 93.50 113 ILE A C 1
ATOM 831 O O . ILE A 1 113 ? 7.200 4.877 -15.641 1.00 93.50 113 ILE A O 1
ATOM 835 N N . ALA A 1 114 ? 8.477 3.905 -14.066 1.00 94.06 114 ALA A N 1
ATOM 836 C CA . ALA A 1 114 ? 9.741 4.011 -14.765 1.00 94.06 114 ALA A CA 1
ATOM 837 C C . ALA A 1 114 ? 10.270 2.601 -15.018 1.00 94.06 114 ALA A C 1
ATOM 839 O O . ALA A 1 114 ? 10.306 1.763 -14.114 1.00 94.06 114 ALA A O 1
ATOM 840 N N . VAL A 1 115 ? 10.698 2.343 -16.245 1.00 95.25 115 VAL A N 1
ATOM 841 C CA . VAL A 1 115 ? 11.254 1.064 -16.678 1.00 95.25 115 VAL A CA 1
ATOM 842 C C . VAL A 1 115 ? 12.677 1.305 -17.157 1.00 95.25 115 VAL A C 1
ATOM 844 O O . VAL A 1 115 ? 12.906 2.152 -18.015 1.00 95.25 115 VAL A O 1
ATOM 847 N N . PHE A 1 116 ? 13.636 0.555 -16.628 1.00 94.81 116 PHE A N 1
ATOM 848 C CA . PHE A 1 116 ? 15.017 0.557 -17.093 1.00 94.81 116 PHE A CA 1
ATOM 849 C C . PHE A 1 116 ? 15.393 -0.826 -17.610 1.00 94.81 116 PHE A C 1
ATOM 851 O O . PHE A 1 116 ? 15.250 -1.828 -16.911 1.00 94.81 116 PHE A O 1
ATOM 858 N N . ILE A 1 117 ? 15.895 -0.867 -18.837 1.00 94.38 117 ILE A N 1
ATOM 859 C CA . ILE A 1 117 ? 16.385 -2.061 -19.506 1.00 94.38 117 ILE A CA 1
ATOM 860 C C . ILE A 1 117 ? 17.898 -1.933 -19.662 1.00 94.38 117 ILE A C 1
ATOM 862 O O . ILE A 1 117 ? 18.396 -1.076 -20.396 1.00 94.38 117 ILE A O 1
ATOM 866 N N . SER A 1 118 ? 18.620 -2.809 -18.970 1.00 92.44 118 SER A N 1
ATOM 867 C CA . SER A 1 118 ? 20.071 -2.937 -19.059 1.00 92.44 118 SER A CA 1
ATOM 868 C C . SER A 1 118 ? 20.415 -4.007 -20.078 1.00 92.44 118 SER A C 1
ATOM 870 O O . SER A 1 118 ? 20.241 -5.201 -19.815 1.00 92.44 118 SER A O 1
ATOM 872 N N . LEU A 1 119 ? 20.950 -3.594 -21.224 1.00 90.62 119 LEU A N 1
ATOM 873 C CA . LEU A 1 119 ? 21.377 -4.533 -22.254 1.00 90.62 119 LEU A CA 1
ATOM 874 C C . LEU A 1 119 ? 22.682 -5.246 -21.894 1.00 90.62 119 LEU A C 1
ATOM 876 O O . LEU A 1 119 ? 22.964 -6.323 -22.408 1.00 90.62 119 LEU A O 1
ATOM 880 N N . LYS A 1 120 ? 23.470 -4.663 -20.985 1.00 89.19 120 LYS A N 1
ATOM 881 C CA . LYS A 1 120 ? 24.728 -5.245 -20.510 1.00 89.19 120 LYS A CA 1
ATOM 882 C C . LYS A 1 120 ? 24.508 -6.364 -19.491 1.00 89.19 120 LYS A C 1
ATOM 884 O O . LYS A 1 120 ? 25.193 -7.378 -19.561 1.00 89.19 120 LYS A O 1
ATOM 889 N N . SER A 1 121 ? 23.571 -6.179 -18.558 1.00 90.44 121 SER A N 1
ATOM 890 C CA . SER A 1 121 ? 23.248 -7.198 -17.546 1.00 90.44 121 SER A CA 1
ATOM 891 C C . SER A 1 121 ? 22.095 -8.121 -17.942 1.00 90.44 121 SER A C 1
ATOM 893 O O . SER A 1 121 ? 21.798 -9.046 -17.192 1.00 90.44 121 SER A O 1
ATOM 895 N N . GLU A 1 122 ? 21.445 -7.869 -19.084 1.00 92.62 122 GLU A N 1
ATOM 896 C CA . GLU A 1 122 ? 20.239 -8.581 -19.542 1.00 92.62 122 GLU A CA 1
ATOM 897 C C . GLU A 1 122 ? 19.104 -8.507 -18.488 1.00 92.62 122 GLU A C 1
ATOM 899 O O . GLU A 1 122 ? 18.391 -9.461 -18.183 1.00 92.62 122 GLU A O 1
ATOM 904 N N . ARG A 1 123 ? 19.034 -7.308 -17.888 1.00 93.94 123 ARG A N 1
ATOM 905 C CA . ARG A 1 123 ? 18.164 -6.729 -16.844 1.00 93.94 123 ARG A CA 1
ATOM 906 C C . ARG A 1 123 ? 16.908 -5.989 -17.284 1.00 93.94 123 ARG A C 1
ATOM 908 O O . ARG A 1 123 ? 17.083 -5.022 -18.019 1.00 93.94 123 ARG A O 1
ATOM 915 N N . ILE A 1 124 ? 15.719 -6.269 -16.746 1.00 94.62 124 ILE A N 1
ATOM 916 C CA . ILE A 1 124 ? 14.660 -5.247 -16.635 1.00 94.62 124 ILE A CA 1
ATOM 917 C C . ILE A 1 124 ? 14.401 -4.878 -15.174 1.00 94.62 124 ILE A C 1
ATOM 919 O O . ILE A 1 124 ? 14.274 -5.747 -14.313 1.00 94.62 124 ILE A O 1
ATOM 923 N N . TYR A 1 125 ? 14.309 -3.577 -14.914 1.00 94.06 125 TYR A N 1
ATOM 924 C CA . TYR A 1 125 ? 14.020 -2.986 -13.613 1.00 94.06 125 TYR A CA 1
ATOM 925 C C . TYR A 1 125 ? 12.796 -2.088 -13.753 1.00 94.06 125 TYR A C 1
ATOM 927 O O . TYR A 1 125 ? 12.771 -1.196 -14.599 1.00 94.06 125 TYR A O 1
ATOM 935 N N . ILE A 1 126 ? 11.787 -2.296 -12.917 1.00 93.62 126 ILE A N 1
ATOM 936 C CA . ILE A 1 126 ? 10.557 -1.507 -12.910 1.00 93.62 126 ILE A CA 1
ATOM 937 C C . ILE A 1 126 ? 10.433 -0.828 -11.555 1.00 93.62 126 ILE A C 1
ATOM 939 O O . ILE A 1 126 ? 10.529 -1.473 -10.508 1.00 93.62 126 ILE A O 1
ATOM 943 N N . ARG A 1 127 ? 10.196 0.480 -11.580 1.00 92.06 127 ARG A N 1
ATOM 944 C CA . ARG A 1 127 ? 9.945 1.308 -10.402 1.00 92.06 127 ARG A CA 1
ATOM 945 C C . ARG A 1 127 ? 8.624 2.042 -10.546 1.00 92.06 127 ARG A C 1
ATOM 947 O O . ARG A 1 127 ? 8.231 2.413 -11.648 1.00 92.06 127 ARG A O 1
ATOM 954 N N . GLN A 1 128 ? 7.959 2.283 -9.423 1.00 89.94 128 GLN A N 1
ATOM 955 C CA . GLN A 1 128 ? 6.773 3.130 -9.367 1.00 89.94 128 GLN A CA 1
ATOM 956 C C . GLN A 1 128 ? 6.955 4.175 -8.272 1.00 89.94 128 GLN A C 1
ATOM 958 O O . GLN A 1 128 ? 7.022 3.852 -7.088 1.00 89.94 128 GLN A O 1
ATOM 963 N N . GLY A 1 129 ? 7.056 5.448 -8.662 1.00 84.31 129 GLY A N 1
ATOM 964 C CA . GLY A 1 129 ? 7.189 6.536 -7.696 1.00 84.31 129 GLY A CA 1
ATOM 965 C C . GLY A 1 129 ? 8.410 6.428 -6.778 1.00 84.31 129 GLY A C 1
ATOM 966 O O . GLY A 1 129 ? 8.270 6.717 -5.590 1.00 84.31 129 GLY A O 1
ATOM 967 N N . PHE A 1 130 ? 9.556 6.033 -7.348 1.00 85.56 130 PHE A N 1
ATOM 968 C CA . PHE A 1 130 ? 10.866 5.778 -6.715 1.00 85.56 130 PHE A CA 1
ATOM 969 C C . PHE A 1 130 ? 11.040 4.423 -6.006 1.00 85.56 130 PHE A C 1
ATOM 971 O O . PHE A 1 130 ? 12.177 4.032 -5.739 1.00 85.56 130 PHE A O 1
ATOM 978 N N . GLU A 1 131 ? 9.968 3.664 -5.763 1.00 85.50 131 GLU A N 1
ATOM 979 C CA . GLU A 1 131 ? 10.050 2.337 -5.133 1.00 85.50 131 GLU A CA 1
ATOM 980 C C . GLU A 1 131 ? 10.274 1.227 -6.183 1.00 85.50 131 GLU A C 1
ATOM 982 O O . GLU A 1 131 ? 9.632 1.259 -7.240 1.00 85.50 131 GLU A O 1
ATOM 987 N N . PRO A 1 132 ? 11.167 0.244 -5.935 1.00 89.56 132 PRO A N 1
ATOM 988 C CA . PRO A 1 132 ? 11.344 -0.914 -6.809 1.00 89.56 132 PRO A CA 1
ATOM 989 C C . PRO A 1 132 ? 10.112 -1.818 -6.758 1.00 89.56 132 PRO A C 1
ATOM 991 O O . PRO A 1 132 ? 9.709 -2.272 -5.691 1.00 89.56 132 PRO A O 1
ATOM 994 N N . LEU A 1 133 ? 9.526 -2.077 -7.925 1.00 89.69 133 LEU A N 1
ATOM 995 C CA . LEU A 1 133 ? 8.356 -2.937 -8.075 1.00 89.69 133 LEU A CA 1
ATOM 996 C C . LEU A 1 133 ? 8.753 -4.344 -8.524 1.00 89.69 133 LEU A C 1
ATOM 998 O O . LEU A 1 133 ? 8.245 -5.328 -7.994 1.00 89.69 133 LEU A O 1
ATOM 1002 N N . LEU A 1 134 ? 9.636 -4.434 -9.520 1.00 92.50 134 LEU A N 1
ATOM 1003 C CA . LEU A 1 134 ? 10.022 -5.703 -10.123 1.00 92.50 134 LEU A CA 1
ATOM 1004 C C . LEU A 1 134 ? 11.424 -5.628 -10.727 1.00 92.50 134 LEU A C 1
ATOM 1006 O O . LEU A 1 134 ? 11.793 -4.630 -11.345 1.00 92.50 134 LEU A O 1
ATOM 1010 N N . GLU A 1 135 ? 12.175 -6.716 -10.590 1.00 93.19 135 GLU A N 1
ATOM 1011 C CA . GLU A 1 135 ? 13.418 -6.964 -11.315 1.00 93.19 135 GLU A CA 1
ATOM 1012 C C . GLU A 1 135 ? 13.369 -8.376 -11.900 1.00 93.19 135 GLU A C 1
ATOM 1014 O O . GLU A 1 135 ? 13.088 -9.336 -11.180 1.00 93.19 135 GLU A O 1
ATOM 1019 N N . ALA A 1 136 ? 13.645 -8.511 -13.197 1.00 94.19 136 ALA A N 1
ATOM 1020 C CA . ALA A 1 136 ? 13.621 -9.802 -13.876 1.00 94.19 136 ALA A CA 1
ATOM 1021 C C . ALA A 1 136 ? 14.708 -9.902 -14.957 1.00 94.19 136 ALA A C 1
ATOM 1023 O O . ALA A 1 136 ? 15.096 -8.883 -15.534 1.00 94.19 136 ALA A O 1
ATOM 1024 N N . PRO A 1 137 ? 15.207 -11.114 -15.254 1.00 94.94 137 PRO A N 1
ATOM 1025 C CA . PRO A 1 137 ? 16.045 -11.333 -16.424 1.00 94.94 137 PRO A CA 1
ATOM 1026 C C . PRO A 1 137 ? 15.223 -11.189 -17.714 1.00 94.94 137 PRO A C 1
ATOM 1028 O O . PRO A 1 137 ? 14.050 -11.562 -17.767 1.00 94.94 137 PRO A O 1
ATOM 1031 N N . ILE A 1 138 ? 15.858 -10.682 -18.765 1.00 93.75 138 ILE A N 1
ATOM 1032 C CA . ILE A 1 138 ? 15.311 -10.581 -20.124 1.00 93.75 138 ILE A CA 1
ATOM 1033 C C . ILE A 1 138 ? 16.242 -11.275 -21.116 1.00 93.75 138 ILE A C 1
ATOM 1035 O O . ILE A 1 138 ? 17.384 -11.585 -20.796 1.00 93.75 138 ILE A O 1
ATOM 1039 N N . THR A 1 139 ? 15.762 -11.522 -22.333 1.00 92.06 139 THR A N 1
ATOM 1040 C CA . THR A 1 139 ? 16.595 -12.060 -23.419 1.00 92.06 139 THR A CA 1
ATOM 1041 C C . THR A 1 139 ? 16.917 -10.959 -24.418 1.00 92.06 139 THR A C 1
ATOM 1043 O O . THR A 1 139 ? 16.048 -10.150 -24.747 1.00 92.06 139 THR A O 1
ATOM 1046 N N . ILE A 1 140 ? 18.160 -10.923 -24.900 1.00 88.38 140 ILE A N 1
ATOM 1047 C CA . ILE A 1 140 ? 18.643 -9.870 -25.797 1.00 88.38 140 ILE A CA 1
ATOM 1048 C C . ILE A 1 140 ? 19.309 -10.484 -27.022 1.00 88.38 140 ILE A C 1
ATOM 1050 O O . ILE A 1 140 ? 20.197 -11.330 -26.912 1.00 88.38 140 ILE A O 1
ATOM 1054 N N . ASP A 1 141 ? 18.900 -10.021 -28.198 1.00 86.44 141 ASP A N 1
ATOM 1055 C CA . ASP A 1 141 ? 19.509 -10.405 -29.464 1.00 86.44 141 ASP A CA 1
ATOM 1056 C C . ASP A 1 141 ? 20.827 -9.632 -29.696 1.00 86.44 141 ASP A C 1
ATOM 1058 O O . ASP A 1 141 ? 21.025 -8.505 -29.234 1.00 86.44 141 ASP A O 1
ATOM 1062 N N . GLN A 1 142 ? 21.768 -10.229 -30.438 1.00 72.19 142 GLN A N 1
ATOM 1063 C CA . GLN A 1 142 ? 23.132 -9.691 -30.610 1.00 72.19 142 GLN A CA 1
ATOM 1064 C C . GLN A 1 142 ? 23.184 -8.282 -31.232 1.00 72.19 142 GLN A C 1
ATOM 1066 O O . GLN A 1 142 ? 24.165 -7.561 -31.041 1.00 72.19 142 GLN A O 1
ATOM 1071 N N . THR A 1 143 ? 22.128 -7.878 -31.938 1.00 70.56 143 THR A N 1
ATOM 1072 C CA . THR A 1 143 ? 21.975 -6.571 -32.592 1.00 70.56 143 THR A CA 1
ATOM 1073 C C . THR A 1 143 ? 21.877 -5.403 -31.605 1.00 70.56 143 THR A C 1
ATOM 1075 O O . THR A 1 143 ? 22.200 -4.277 -31.973 1.00 70.56 143 THR A O 1
ATOM 1078 N N . GLY A 1 144 ? 21.488 -5.653 -30.348 1.00 64.50 144 GLY A N 1
ATOM 1079 C CA . GLY A 1 144 ? 21.270 -4.615 -29.333 1.00 64.50 144 GLY A CA 1
ATOM 1080 C C . GLY A 1 144 ? 22.500 -4.216 -28.514 1.00 64.50 144 GLY A C 1
ATOM 1081 O O . GLY A 1 144 ? 22.433 -3.276 -27.733 1.00 64.50 144 GLY A O 1
ATOM 1082 N N . ARG A 1 145 ? 23.647 -4.894 -28.649 1.00 69.69 145 ARG A N 1
ATOM 1083 C CA . ARG A 1 145 ? 24.762 -4.740 -27.684 1.00 69.69 145 ARG A CA 1
ATOM 1084 C C . ARG A 1 145 ? 25.495 -3.395 -27.720 1.00 69.69 145 ARG A C 1
ATOM 1086 O O . ARG A 1 145 ? 26.264 -3.113 -26.805 1.00 69.69 145 ARG A O 1
ATOM 1093 N N . ARG A 1 146 ? 25.306 -2.587 -28.766 1.00 79.56 146 ARG A N 1
ATOM 1094 C CA . ARG A 1 146 ? 25.904 -1.248 -28.911 1.00 79.56 146 ARG A CA 1
ATOM 1095 C C . ARG A 1 146 ? 24.901 -0.307 -29.558 1.00 79.56 146 ARG A C 1
ATOM 1097 O O . ARG A 1 146 ? 25.029 0.029 -30.729 1.00 79.56 146 ARG A O 1
ATOM 1104 N N . VAL A 1 147 ? 23.872 0.057 -28.811 1.00 83.06 147 VAL A N 1
ATOM 1105 C CA . VAL A 1 147 ? 22.835 1.000 -29.260 1.00 83.06 147 VAL A CA 1
ATOM 1106 C C . VAL A 1 147 ? 22.951 2.352 -28.562 1.00 83.06 147 VAL A C 1
ATOM 1108 O O . VAL A 1 147 ? 22.520 3.356 -29.119 1.00 83.06 147 VAL A O 1
ATOM 1111 N N . GLY A 1 148 ? 23.643 2.413 -27.419 1.00 87.94 148 GLY A N 1
ATOM 1112 C CA . GLY A 1 148 ? 23.734 3.592 -26.569 1.00 87.94 148 GLY A CA 1
ATOM 1113 C C . GLY A 1 148 ? 22.625 3.641 -25.515 1.00 87.94 148 GLY A C 1
ATOM 1114 O O . GLY A 1 148 ? 22.107 2.610 -25.082 1.00 87.94 148 GLY A O 1
ATOM 1115 N N . THR A 1 149 ? 22.269 4.852 -25.082 1.00 91.38 149 THR A N 1
ATOM 1116 C CA . THR A 1 149 ? 21.238 5.107 -24.066 1.00 91.38 149 THR A CA 1
ATOM 1117 C C . THR A 1 149 ? 20.100 5.926 -24.663 1.00 91.38 149 THR A C 1
ATOM 1119 O O . THR A 1 149 ? 20.286 7.088 -25.045 1.00 91.38 149 THR A O 1
ATOM 1122 N N . HIS A 1 150 ? 18.906 5.341 -24.674 1.00 92.56 150 HIS A N 1
ATOM 1123 C CA . HIS A 1 150 ? 17.680 5.940 -25.190 1.00 92.56 150 HIS A CA 1
ATOM 1124 C C . HIS A 1 150 ? 16.622 6.029 -24.096 1.00 92.56 150 HIS A C 1
ATOM 1126 O O . HIS A 1 150 ? 16.457 5.107 -23.302 1.00 92.56 150 HIS A O 1
ATOM 1132 N N . VAL A 1 151 ? 15.894 7.138 -24.076 1.00 93.56 151 VAL A N 1
ATOM 1133 C CA . VAL A 1 151 ? 14.803 7.423 -23.148 1.00 93.56 151 VAL A CA 1
ATOM 1134 C C . VAL A 1 151 ? 13.540 7.657 -23.961 1.00 93.56 151 VAL A C 1
ATOM 1136 O O . VAL A 1 151 ? 13.501 8.520 -24.837 1.00 93.56 151 VAL A O 1
ATOM 1139 N N . PHE A 1 152 ? 12.505 6.894 -23.652 1.00 93.94 152 PHE A N 1
ATOM 1140 C CA . PHE A 1 152 ? 11.168 7.018 -24.197 1.00 93.94 152 PHE A CA 1
ATOM 1141 C C . PHE A 1 152 ? 10.241 7.498 -23.085 1.00 93.94 152 PHE A C 1
ATOM 1143 O O . PHE A 1 152 ? 10.198 6.905 -22.010 1.00 93.94 152 PHE A O 1
ATOM 1150 N N . THR A 1 153 ? 9.487 8.564 -23.325 1.00 93.56 153 THR A N 1
ATOM 1151 C CA . THR A 1 153 ? 8.497 9.080 -22.371 1.00 93.56 153 THR A CA 1
ATOM 1152 C C . THR A 1 153 ? 7.116 9.036 -22.998 1.00 93.56 153 THR A C 1
ATOM 1154 O O . THR A 1 153 ? 6.914 9.590 -24.079 1.00 93.56 153 THR A O 1
ATOM 1157 N N . ALA A 1 154 ? 6.165 8.389 -22.331 1.00 93.00 154 ALA A N 1
ATOM 1158 C CA . ALA A 1 154 ? 4.770 8.373 -22.747 1.00 93.00 154 ALA A CA 1
ATOM 1159 C C . ALA A 1 154 ? 4.142 9.737 -22.430 1.00 93.00 154 ALA A C 1
ATOM 1161 O O . ALA A 1 154 ? 4.006 10.102 -21.265 1.00 93.00 154 ALA A O 1
ATOM 1162 N N . MET A 1 155 ? 3.771 10.512 -23.446 1.00 91.12 155 MET A N 1
ATOM 1163 C CA . MET A 1 155 ? 3.248 11.873 -23.266 1.00 91.12 155 MET A CA 1
ATOM 1164 C C . MET A 1 155 ? 1.734 11.897 -23.037 1.00 91.12 155 MET A C 1
ATOM 1166 O O . MET A 1 155 ? 1.236 12.725 -22.277 1.00 91.12 155 MET A O 1
ATOM 1170 N N . GLY A 1 156 ? 1.003 10.991 -23.683 1.00 88.06 156 GLY A N 1
ATOM 1171 C CA . GLY A 1 156 ? -0.457 10.947 -23.684 1.00 88.06 156 GLY A CA 1
ATOM 1172 C C . GLY A 1 156 ? -0.977 9.658 -24.309 1.00 88.06 156 GLY A C 1
ATOM 1173 O O . GLY A 1 156 ? -0.198 8.873 -24.851 1.00 88.06 156 GLY A O 1
ATOM 1174 N N . TYR A 1 157 ? -2.286 9.436 -24.211 1.00 86.69 157 TYR A N 1
ATOM 1175 C CA . TYR A 1 157 ? -2.955 8.378 -24.967 1.00 86.69 157 TYR A CA 1
ATOM 1176 C C . TYR A 1 157 ? -3.036 8.790 -26.434 1.00 86.69 157 TYR A C 1
ATOM 1178 O O . TYR A 1 157 ? -3.372 9.937 -26.729 1.00 86.69 157 TYR A O 1
ATOM 1186 N N . SER A 1 158 ? -2.727 7.856 -27.326 1.00 86.00 158 SER A N 1
ATOM 1187 C CA . SER A 1 158 ? -2.895 8.060 -28.760 1.00 86.00 158 SER A CA 1
ATOM 1188 C C . SER A 1 158 ? -4.372 7.921 -29.157 1.00 86.00 158 SER A C 1
ATOM 1190 O O . SER A 1 158 ? -5.235 7.654 -28.318 1.00 86.00 158 SER A O 1
ATOM 1192 N N . ALA A 1 159 ? -4.680 8.086 -30.446 1.00 77.69 159 ALA A N 1
ATOM 1193 C CA . ALA A 1 159 ? -6.040 7.906 -30.967 1.00 77.69 159 ALA A CA 1
ATOM 1194 C C . ALA A 1 159 ? -6.580 6.478 -30.734 1.00 77.69 159 ALA A C 1
ATOM 1196 O O . ALA A 1 159 ? -7.784 6.286 -30.553 1.00 77.69 159 ALA A O 1
ATOM 1197 N N . ASP A 1 160 ? -5.682 5.494 -30.680 1.00 76.62 160 ASP A N 1
ATOM 1198 C CA . ASP A 1 160 ? -5.997 4.127 -30.286 1.00 76.62 160 ASP A CA 1
ATOM 1199 C C . ASP A 1 160 ? -6.018 4.009 -28.755 1.00 76.62 160 ASP A C 1
ATOM 1201 O O . ASP A 1 160 ? -5.046 4.344 -28.078 1.00 76.62 160 ASP A O 1
ATOM 1205 N N . GLN A 1 161 ? -7.105 3.461 -28.200 1.00 62.22 161 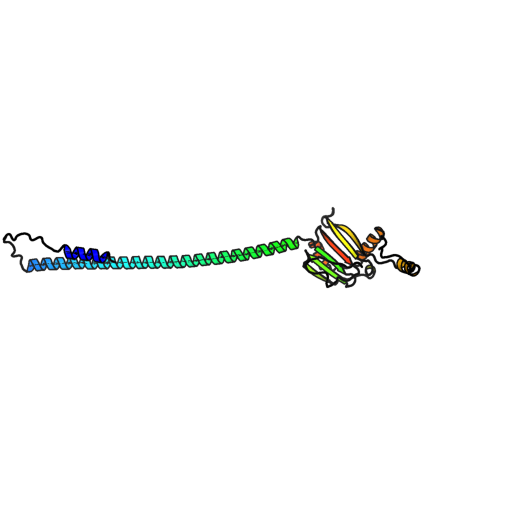GLN A N 1
ATOM 1206 C CA . GLN A 1 161 ? -7.366 3.405 -26.748 1.00 62.22 161 GLN A CA 1
ATOM 1207 C C . GLN A 1 161 ? -6.316 2.629 -25.927 1.00 62.22 161 GLN A C 1
ATOM 1209 O O . GLN A 1 161 ? -6.356 2.670 -24.700 1.00 62.22 161 GLN A O 1
ATOM 1214 N N . ASN A 1 162 ? -5.386 1.927 -26.580 1.00 68.88 162 ASN A N 1
ATOM 1215 C CA . ASN A 1 162 ? -4.331 1.143 -25.937 1.00 68.88 162 ASN A CA 1
ATOM 1216 C C . ASN A 1 162 ? -2.918 1.490 -26.444 1.00 68.88 162 ASN A C 1
ATOM 1218 O O . ASN A 1 162 ? -1.988 0.703 -26.272 1.00 68.88 162 ASN A O 1
ATOM 1222 N N . ALA A 1 163 ? -2.754 2.645 -27.096 1.00 82.25 163 ALA A N 1
ATOM 1223 C CA . ALA A 1 163 ? -1.463 3.147 -27.552 1.00 82.25 163 ALA A CA 1
ATOM 1224 C C . ALA A 1 163 ? -1.128 4.482 -26.878 1.00 82.25 163 ALA A C 1
ATOM 1226 O O . ALA A 1 163 ? -2.007 5.226 -26.440 1.00 82.25 163 ALA A O 1
ATOM 1227 N N . PHE A 1 164 ? 0.164 4.794 -26.813 1.00 88.19 164 PHE A N 1
ATOM 1228 C CA . PHE A 1 164 ? 0.664 6.040 -26.243 1.00 88.19 164 PHE A CA 1
ATOM 1229 C C . PHE A 1 164 ? 1.472 6.809 -27.279 1.00 88.19 164 PHE A C 1
ATOM 1231 O O . PHE A 1 164 ? 2.192 6.214 -28.084 1.00 88.19 164 PHE A O 1
ATOM 1238 N N . ASP A 1 165 ? 1.408 8.132 -27.201 1.00 90.94 165 ASP A N 1
ATOM 1239 C CA . ASP A 1 165 ? 2.299 9.001 -27.955 1.00 90.94 165 ASP A CA 1
ATOM 1240 C C . ASP A 1 165 ? 3.642 9.077 -27.219 1.00 90.94 165 ASP A C 1
ATOM 1242 O O . ASP A 1 165 ? 3.769 9.709 -26.165 1.00 90.94 165 ASP A O 1
ATOM 1246 N N . TRP A 1 166 ? 4.650 8.388 -27.753 1.00 91.88 166 TRP A N 1
ATOM 1247 C CA . TRP A 1 166 ? 5.981 8.309 -27.154 1.00 91.88 166 TRP A CA 1
ATOM 1248 C C . TRP A 1 166 ? 6.908 9.403 -27.680 1.00 91.88 166 TRP A C 1
ATOM 1250 O O . TRP A 1 166 ? 7.025 9.623 -28.886 1.00 91.88 166 TRP A O 1
ATOM 1260 N N . ARG A 1 167 ? 7.646 10.046 -26.773 1.00 93.38 167 ARG A N 1
ATOM 1261 C CA . ARG A 1 167 ? 8.735 10.967 -27.108 1.00 93.38 167 ARG A CA 1
ATOM 1262 C C . ARG A 1 167 ? 10.081 10.289 -26.885 1.00 93.38 167 ARG A C 1
ATOM 1264 O O . ARG A 1 167 ? 10.349 9.816 -25.786 1.00 93.38 167 ARG A O 1
ATOM 1271 N N . LEU A 1 168 ? 10.925 10.280 -27.914 1.00 93.56 168 LEU A N 1
ATOM 1272 C CA . LEU A 1 168 ? 12.280 9.729 -27.867 1.00 93.56 168 LEU A CA 1
ATOM 1273 C C . LEU A 1 168 ? 13.315 10.823 -27.570 1.00 93.56 168 LEU A C 1
ATOM 1275 O O . LEU A 1 168 ? 13.324 11.877 -28.207 1.00 93.56 168 LEU A O 1
ATOM 1279 N N . MET A 1 169 ? 14.242 10.524 -26.664 1.00 90.88 169 MET A N 1
ATOM 1280 C CA . MET A 1 169 ? 15.483 11.260 -26.441 1.00 90.88 169 MET A CA 1
ATOM 1281 C C . MET A 1 169 ? 16.654 10.278 -26.399 1.00 90.88 169 MET A C 1
ATOM 1283 O O . MET A 1 169 ? 16.576 9.248 -25.741 1.00 90.88 169 MET A O 1
ATOM 1287 N N . SER A 1 170 ? 17.751 10.584 -27.088 1.00 88.38 170 SER A N 1
ATOM 1288 C CA . SER A 1 170 ? 18.962 9.752 -27.055 1.00 88.38 170 SER A CA 1
ATOM 1289 C C . SER A 1 170 ? 20.057 10.494 -26.305 1.00 88.38 170 SER A C 1
ATOM 1291 O O . SER A 1 170 ? 20.453 11.583 -26.713 1.00 88.38 170 SER A O 1
ATOM 1293 N N . ALA A 1 171 ? 20.494 9.933 -25.179 1.00 83.75 171 ALA A N 1
ATOM 1294 C CA . ALA A 1 171 ? 21.450 10.569 -24.275 1.00 83.75 171 ALA A CA 1
ATOM 1295 C C . ALA A 1 171 ? 22.901 10.178 -24.594 1.00 83.75 171 ALA A C 1
ATOM 1297 O O . ALA A 1 171 ? 23.818 10.971 -24.395 1.00 83.75 171 ALA A O 1
ATOM 1298 N N . HIS A 1 172 ? 23.102 8.966 -25.112 1.00 79.44 172 HIS A N 1
ATOM 1299 C CA . HIS A 1 172 ? 24.391 8.467 -25.577 1.00 79.44 172 HIS A CA 1
ATOM 1300 C C . HIS A 1 172 ? 24.162 7.661 -26.852 1.00 79.44 172 HIS A C 1
ATOM 1302 O O . HIS A 1 172 ? 23.260 6.829 -26.880 1.00 79.44 172 HIS A O 1
ATOM 1308 N N . LEU A 1 173 ? 24.959 7.905 -27.890 1.00 76.44 173 LEU A N 1
ATOM 1309 C CA . LEU A 1 173 ? 25.049 7.025 -29.051 1.00 76.44 173 LEU A CA 1
ATOM 1310 C C . LEU A 1 173 ? 26.430 6.361 -29.046 1.00 76.44 173 LEU A C 1
ATOM 1312 O O . LEU A 1 173 ? 27.399 6.994 -28.612 1.00 76.44 173 LEU A O 1
ATOM 1316 N N . PRO A 1 174 ? 26.536 5.109 -29.515 1.00 67.69 174 PRO A N 1
ATOM 1317 C CA . PRO A 1 174 ? 27.824 4.463 -29.689 1.00 67.69 174 PRO A CA 1
ATOM 1318 C C . PRO A 1 174 ? 28.625 5.267 -30.714 1.00 67.69 174 PRO A C 1
ATOM 1320 O O . PRO A 1 174 ? 28.102 5.624 -31.769 1.00 67.69 174 PRO A O 1
ATOM 1323 N N . ALA A 1 175 ? 29.889 5.555 -30.401 1.00 58.91 175 ALA A N 1
ATOM 1324 C CA . ALA A 1 175 ? 30.806 6.122 -31.383 1.00 58.91 175 ALA A CA 1
ATOM 1325 C C . ALA A 1 175 ? 30.867 5.176 -32.592 1.00 58.91 175 ALA A C 1
ATOM 1327 O O . ALA A 1 175 ? 31.026 3.962 -32.410 1.00 58.91 175 ALA A O 1
ATOM 1328 N N . SER A 1 176 ? 30.705 5.706 -33.806 1.00 50.72 176 SER A N 1
ATOM 1329 C CA . SER A 1 176 ? 30.821 4.879 -35.006 1.00 50.72 176 SER A CA 1
ATOM 1330 C C . SER A 1 176 ? 32.268 4.396 -35.104 1.00 50.72 176 SER A C 1
ATOM 1332 O O . SER A 1 176 ? 33.198 5.124 -34.766 1.00 50.72 176 SER A O 1
ATOM 1334 N N . THR A 1 177 ? 32.495 3.162 -35.551 1.00 47.50 177 THR A N 1
ATOM 1335 C CA . THR A 1 177 ? 33.859 2.644 -35.760 1.00 47.50 177 THR A CA 1
ATOM 1336 C C . THR A 1 177 ? 34.654 3.484 -36.766 1.00 47.50 177 THR A C 1
ATOM 1338 O O . THR A 1 177 ? 35.870 3.579 -36.629 1.00 47.50 177 THR A O 1
ATOM 1341 N N . ASP A 1 178 ? 33.970 4.175 -37.683 1.00 46.28 178 ASP A N 1
ATOM 1342 C CA . ASP A 1 178 ? 34.568 5.138 -38.619 1.00 46.28 178 ASP A CA 1
ATOM 1343 C C . ASP A 1 178 ? 35.162 6.370 -37.904 1.00 46.28 178 ASP A C 1
ATOM 1345 O O . ASP A 1 178 ? 36.191 6.899 -38.325 1.00 46.28 178 ASP A O 1
ATOM 1349 N N . ASP A 1 179 ? 34.596 6.778 -36.760 1.00 45.84 179 ASP A N 1
ATOM 1350 C CA . ASP A 1 179 ? 35.115 7.898 -35.963 1.00 45.84 179 ASP A CA 1
ATOM 1351 C C . ASP A 1 179 ? 36.447 7.532 -35.278 1.00 45.84 179 ASP A C 1
ATOM 1353 O O . ASP A 1 179 ? 37.274 8.397 -34.984 1.00 45.84 179 ASP A O 1
ATOM 1357 N N . ILE A 1 180 ? 36.691 6.240 -35.022 1.00 46.44 180 ILE A N 1
ATOM 1358 C CA . ILE A 1 180 ? 37.899 5.760 -34.335 1.00 46.44 180 ILE A CA 1
ATOM 1359 C C . ILE A 1 180 ? 39.108 5.767 -35.285 1.00 46.44 180 ILE A C 1
ATOM 1361 O O . ILE A 1 180 ? 40.209 6.141 -34.864 1.00 46.44 180 ILE A O 1
ATOM 1365 N N . GLU A 1 181 ? 38.921 5.421 -36.564 1.00 44.28 181 GLU A N 1
ATOM 1366 C CA . GLU A 1 181 ? 39.996 5.487 -37.564 1.00 44.28 181 GLU A CA 1
ATOM 1367 C C . GLU A 1 181 ? 40.386 6.939 -37.887 1.00 44.28 181 GLU A C 1
ATOM 1369 O O . GLU A 1 181 ? 41.580 7.263 -37.866 1.00 44.28 181 GLU A O 1
ATOM 1374 N N . GLU A 1 182 ? 39.420 7.852 -38.058 1.00 45.16 182 GLU A N 1
ATOM 1375 C CA . GLU A 1 182 ? 39.714 9.275 -38.291 1.00 45.16 182 GLU A CA 1
ATOM 1376 C C . GLU A 1 182 ? 40.394 9.953 -37.085 1.00 45.16 182 GLU A C 1
ATOM 1378 O O . GLU A 1 182 ? 41.319 10.757 -37.270 1.00 45.16 182 GLU A O 1
ATOM 1383 N N . MET A 1 183 ? 40.020 9.598 -35.847 1.00 44.69 183 MET A N 1
ATOM 1384 C CA . MET A 1 183 ? 40.628 10.158 -34.629 1.00 44.69 183 MET A CA 1
ATOM 1385 C C . MET A 1 183 ? 42.064 9.681 -34.364 1.00 44.69 183 MET A C 1
ATOM 1387 O O . MET A 1 183 ? 42.825 10.381 -33.688 1.00 44.69 183 MET A O 1
ATOM 1391 N N . SER A 1 184 ? 42.475 8.534 -34.914 1.00 46.00 184 SER A N 1
ATOM 1392 C CA . SER A 1 184 ? 43.855 8.040 -34.786 1.00 46.00 184 SER A CA 1
ATOM 1393 C C . SER A 1 184 ? 44.862 8.856 -35.615 1.00 46.00 184 SER A C 1
ATOM 1395 O O . SER A 1 184 ? 46.031 8.968 -35.239 1.00 46.00 184 SER A O 1
ATOM 1397 N N . SER A 1 185 ? 44.399 9.509 -36.689 1.00 49.81 185 SER A N 1
ATOM 1398 C CA . SER A 1 185 ? 45.236 10.300 -37.606 1.00 49.81 185 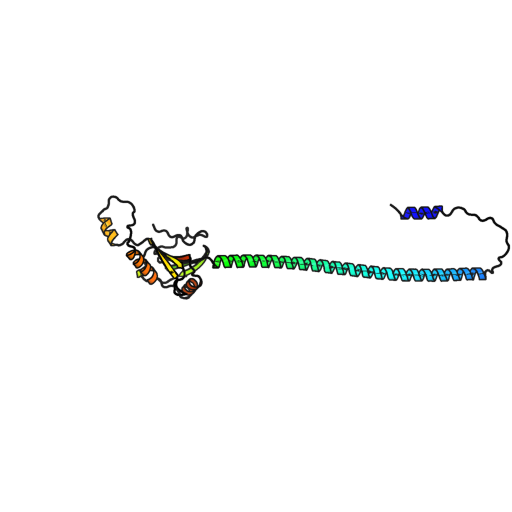SER A CA 1
ATOM 1399 C C . SER A 1 185 ? 45.412 11.774 -37.199 1.00 49.81 185 SER A C 1
ATOM 1401 O O . SER A 1 185 ? 46.335 12.444 -37.664 1.00 49.81 185 SER A O 1
ATOM 1403 N N . LYS A 1 186 ? 44.569 12.297 -36.297 1.00 49.56 186 LYS A N 1
ATOM 1404 C CA . LYS A 1 186 ? 44.577 13.708 -35.857 1.00 49.56 186 LYS A CA 1
ATOM 1405 C C . LYS A 1 186 ? 44.712 13.838 -34.342 1.00 49.56 186 LYS A C 1
ATOM 1407 O O . LYS A 1 186 ? 43.922 14.489 -33.660 1.00 49.56 186 LYS A O 1
ATOM 1412 N N . LYS A 1 187 ? 45.789 13.277 -33.795 1.00 49.75 187 LYS A N 1
ATOM 1413 C CA . LYS A 1 187 ? 46.199 13.502 -32.403 1.00 49.75 187 LYS A CA 1
ATOM 1414 C C . LYS A 1 187 ? 46.796 14.905 -32.219 1.00 49.75 187 LYS A C 1
ATOM 1416 O O . LYS A 1 187 ? 48.002 15.035 -32.061 1.00 49.75 187 LYS A O 1
ATOM 1421 N N . SER A 1 188 ? 45.976 15.959 -32.223 1.00 47.34 188 SER A N 1
ATOM 1422 C CA . SER A 1 188 ? 46.261 17.209 -31.492 1.00 47.34 188 SER A CA 1
ATOM 1423 C C . SER A 1 188 ? 45.073 18.179 -31.538 1.00 47.34 188 SER A C 1
ATOM 1425 O O . SER A 1 188 ? 44.726 18.695 -32.594 1.00 47.34 188 SER A O 1
ATOM 1427 N N . ARG A 1 189 ? 44.532 18.498 -30.354 1.00 48.75 189 ARG A N 1
ATOM 1428 C CA . ARG A 1 189 ? 43.613 19.616 -30.041 1.00 48.75 189 ARG A CA 1
ATOM 1429 C C . ARG A 1 189 ? 42.162 19.526 -30.542 1.00 48.75 189 ARG A C 1
ATOM 1431 O O . ARG A 1 189 ? 41.802 20.170 -31.520 1.00 48.75 189 ARG A O 1
ATOM 1438 N N . ARG A 1 190 ? 41.304 18.918 -29.712 1.00 39.66 190 ARG A N 1
ATOM 1439 C CA . ARG A 1 190 ? 40.009 19.449 -29.200 1.00 39.66 190 ARG A CA 1
ATOM 1440 C C . ARG A 1 190 ? 39.321 18.317 -28.423 1.00 39.66 190 ARG A C 1
ATOM 1442 O O . ARG A 1 190 ? 38.999 17.296 -28.999 1.00 39.66 190 ARG A O 1
ATOM 1449 N N . ARG A 1 191 ? 39.373 18.338 -27.087 1.00 39.34 191 ARG A N 1
ATOM 1450 C CA . ARG A 1 191 ? 38.237 18.695 -26.213 1.00 39.34 191 ARG A CA 1
ATOM 1451 C C . ARG A 1 191 ? 36.905 18.112 -26.692 1.00 39.34 191 ARG A C 1
ATOM 1453 O O . ARG A 1 191 ? 36.338 18.628 -27.647 1.00 39.34 191 ARG A O 1
ATOM 1460 N N . ASP A 1 192 ? 36.460 17.096 -25.954 1.00 41.06 192 ASP A N 1
ATOM 1461 C CA . ASP A 1 192 ? 35.086 16.645 -25.728 1.00 41.06 192 ASP A CA 1
ATOM 1462 C C . ASP A 1 192 ? 34.011 17.511 -26.392 1.00 41.06 192 ASP A C 1
ATOM 1464 O O . ASP A 1 192 ? 33.524 18.492 -25.827 1.00 41.06 192 ASP A O 1
ATOM 1468 N N . ALA A 1 193 ? 33.610 17.113 -27.590 1.00 40.16 193 ALA A N 1
ATOM 1469 C CA . ALA A 1 193 ? 32.346 17.512 -28.171 1.00 40.16 193 ALA A CA 1
ATOM 1470 C C . ALA A 1 193 ? 31.743 16.247 -28.771 1.00 40.16 193 ALA A C 1
ATOM 1472 O O . ALA A 1 193 ? 32.230 15.744 -29.780 1.00 40.16 193 ALA A O 1
ATOM 1473 N N . ALA A 1 194 ? 30.714 15.710 -28.114 1.00 46.16 194 ALA A N 1
ATOM 1474 C CA . ALA A 1 194 ? 29.824 14.755 -28.749 1.00 46.16 194 ALA A CA 1
ATOM 1475 C C . ALA A 1 194 ? 29.346 15.399 -30.057 1.00 46.16 194 ALA A C 1
ATOM 1477 O O . ALA A 1 194 ? 28.697 16.448 -30.025 1.00 46.16 194 ALA A O 1
ATOM 1478 N N . LEU A 1 195 ? 29.737 14.834 -31.199 1.00 48.62 195 LEU A N 1
ATOM 1479 C CA . LEU A 1 195 ? 29.231 15.280 -32.490 1.00 48.62 195 LEU A CA 1
ATOM 1480 C C . LEU A 1 195 ? 27.694 15.192 -32.441 1.00 48.62 195 LEU A C 1
ATOM 1482 O O . LEU A 1 195 ? 27.164 14.200 -31.921 1.00 48.62 195 LEU A O 1
ATOM 1486 N N . PRO A 1 196 ? 26.960 16.212 -32.922 1.00 48.53 196 PRO A N 1
ATOM 1487 C CA . PRO A 1 196 ? 25.513 16.125 -33.020 1.00 48.53 196 PRO A CA 1
ATOM 1488 C C . PRO A 1 196 ? 25.188 15.014 -34.018 1.00 48.53 196 PRO A C 1
ATOM 1490 O O . PRO A 1 196 ? 25.319 15.182 -35.228 1.00 48.53 196 PRO A O 1
ATOM 1493 N N . HIS A 1 197 ? 24.814 13.848 -33.500 1.00 59.00 197 HIS A N 1
ATOM 1494 C CA . HIS A 1 197 ? 24.327 12.761 -34.330 1.00 59.00 197 HIS A CA 1
ATOM 1495 C C . HIS A 1 197 ? 23.014 13.212 -34.969 1.00 59.00 197 HIS A C 1
ATOM 1497 O O . HIS A 1 197 ? 22.199 13.875 -34.320 1.00 59.00 197 HIS A O 1
ATOM 1503 N N . SER A 1 198 ? 22.799 12.856 -36.237 1.00 72.19 198 SER A N 1
ATOM 1504 C CA . SER A 1 198 ? 21.537 13.176 -36.903 1.00 72.19 198 SER A CA 1
ATOM 1505 C C . SER A 1 198 ? 20.358 12.564 -36.130 1.00 72.19 198 SER A C 1
ATOM 1507 O O . SER A 1 198 ? 20.464 11.489 -35.520 1.00 72.19 198 SER A O 1
ATOM 1509 N N . GLN A 1 199 ? 19.213 13.245 -36.156 1.00 77.19 199 GLN A N 1
ATOM 1510 C CA . GLN A 1 199 ? 17.980 12.732 -35.559 1.00 77.19 199 GLN A CA 1
ATOM 1511 C C . GLN A 1 199 ? 17.605 11.358 -36.145 1.00 77.19 199 GLN A C 1
ATOM 1513 O O . GLN A 1 199 ? 17.143 10.482 -35.416 1.00 77.19 199 GLN A O 1
ATOM 1518 N N . GLU A 1 200 ? 17.885 11.136 -37.430 1.00 83.81 200 GLU A N 1
ATOM 1519 C CA . GLU A 1 200 ? 17.665 9.861 -38.120 1.00 83.81 200 GLU A CA 1
ATOM 1520 C C . GLU A 1 200 ? 18.504 8.723 -37.525 1.00 83.81 200 GLU A C 1
ATOM 1522 O O . GLU A 1 200 ? 17.978 7.639 -37.263 1.00 83.81 200 GLU A O 1
ATOM 1527 N N . THR A 1 201 ? 19.786 8.970 -37.232 1.00 83.44 201 THR A N 1
ATOM 1528 C CA . THR A 1 201 ? 20.655 7.981 -36.577 1.00 83.44 201 THR A CA 1
ATOM 1529 C C . THR A 1 201 ? 20.118 7.622 -35.193 1.00 83.44 201 THR A C 1
ATOM 1531 O O . THR A 1 201 ? 20.054 6.445 -34.848 1.00 83.44 201 THR A O 1
ATOM 1534 N N . SER A 1 202 ? 19.672 8.617 -34.422 1.00 84.81 202 SER A N 1
ATOM 1535 C CA . SER A 1 202 ? 19.104 8.405 -33.083 1.00 84.81 202 SER A CA 1
ATOM 1536 C C . SER A 1 202 ? 17.848 7.530 -33.122 1.00 84.81 202 SER A C 1
ATOM 1538 O O . SER A 1 202 ? 17.725 6.595 -32.335 1.00 84.81 202 SER A O 1
ATOM 1540 N N . ILE A 1 203 ? 16.943 7.788 -34.073 1.00 89.12 203 ILE A N 1
ATOM 1541 C CA . ILE A 1 203 ? 15.725 6.988 -34.273 1.00 89.12 203 ILE A CA 1
ATOM 1542 C C . ILE A 1 203 ? 16.078 5.552 -34.668 1.00 89.12 203 ILE A C 1
ATOM 1544 O O . ILE A 1 203 ? 15.513 4.605 -34.120 1.00 89.12 203 ILE A O 1
ATOM 1548 N N . ARG A 1 204 ? 17.032 5.374 -35.589 1.00 89.19 204 ARG A N 1
ATOM 1549 C CA . ARG A 1 204 ? 17.466 4.047 -36.037 1.00 89.19 204 ARG A CA 1
ATOM 1550 C C . ARG A 1 204 ? 18.050 3.221 -34.889 1.00 89.19 204 ARG A C 1
ATOM 1552 O O . ARG A 1 204 ? 17.662 2.069 -34.731 1.00 89.19 204 ARG A O 1
ATOM 1559 N N . MET A 1 205 ? 18.936 3.802 -34.077 1.00 88.94 205 MET A N 1
ATOM 1560 C CA . MET A 1 205 ? 19.545 3.094 -32.941 1.00 88.94 205 MET A CA 1
ATOM 1561 C C . MET A 1 205 ? 18.521 2.779 -31.847 1.00 88.94 205 MET A C 1
ATOM 1563 O O . MET A 1 205 ? 18.485 1.656 -31.353 1.00 88.94 205 MET A O 1
ATOM 1567 N N . ALA A 1 206 ? 17.614 3.714 -31.554 1.00 89.75 206 ALA A N 1
ATOM 1568 C CA . ALA A 1 206 ? 16.529 3.492 -30.603 1.00 89.75 206 ALA A CA 1
ATOM 1569 C C . ALA A 1 206 ? 15.586 2.359 -31.045 1.00 89.75 206 ALA A C 1
ATOM 1571 O O . ALA A 1 206 ? 15.138 1.560 -30.224 1.00 89.75 206 ALA A O 1
ATOM 1572 N N . ARG A 1 207 ? 15.313 2.256 -32.350 1.00 91.00 207 ARG A N 1
ATOM 1573 C CA . ARG A 1 207 ? 14.527 1.158 -32.921 1.00 91.00 207 ARG A CA 1
ATOM 1574 C C . ARG A 1 207 ? 15.249 -0.183 -32.806 1.00 91.00 207 ARG A C 1
ATOM 1576 O O . ARG A 1 207 ? 14.638 -1.146 -32.361 1.00 91.00 207 ARG A O 1
ATOM 1583 N N . LEU A 1 208 ? 16.542 -0.228 -33.134 1.00 90.50 208 LEU A N 1
ATOM 1584 C CA . LEU A 1 208 ? 17.363 -1.430 -32.946 1.00 90.50 208 LEU A CA 1
ATOM 1585 C C . LEU A 1 208 ? 17.393 -1.873 -31.477 1.00 90.50 208 LEU A C 1
ATOM 1587 O O . LEU A 1 208 ? 17.328 -3.066 -31.198 1.00 90.50 208 LEU A O 1
ATOM 1591 N N . ALA A 1 209 ? 17.440 -0.920 -30.542 1.00 90.00 209 ALA A N 1
ATOM 1592 C CA . ALA A 1 209 ? 17.391 -1.194 -29.110 1.00 90.00 209 ALA A CA 1
ATOM 1593 C C . ALA A 1 209 ? 16.065 -1.846 -28.685 1.00 90.00 209 ALA A C 1
ATOM 1595 O O . ALA A 1 209 ? 16.077 -2.807 -27.922 1.00 90.00 209 ALA A O 1
ATOM 1596 N N . LEU A 1 210 ? 14.931 -1.347 -29.192 1.00 90.75 210 LEU A N 1
ATOM 1597 C CA . LEU A 1 210 ? 13.606 -1.918 -28.927 1.00 90.75 210 LEU A CA 1
ATOM 1598 C C . LEU A 1 210 ? 13.446 -3.314 -29.539 1.00 90.75 210 LEU A C 1
ATOM 1600 O O . LEU A 1 210 ? 12.954 -4.218 -28.872 1.00 90.75 210 LEU A O 1
ATOM 1604 N N . GLU A 1 211 ? 13.870 -3.495 -30.791 1.00 90.69 211 GLU A N 1
ATOM 1605 C CA . GLU A 1 211 ? 13.739 -4.767 -31.516 1.00 90.69 211 GLU A CA 1
ATOM 1606 C C . GLU A 1 211 ? 14.648 -5.869 -30.947 1.00 90.69 211 GLU A C 1
ATOM 1608 O O . GLU A 1 211 ? 14.321 -7.048 -31.053 1.00 90.69 211 GLU A O 1
ATOM 1613 N N . ALA A 1 212 ? 15.769 -5.506 -30.316 1.00 89.81 212 ALA A N 1
ATOM 1614 C CA . ALA A 1 212 ? 16.699 -6.468 -29.732 1.00 89.81 212 ALA A CA 1
ATOM 1615 C C . ALA A 1 212 ? 16.209 -7.097 -28.417 1.00 89.81 212 ALA A C 1
ATOM 1617 O O . ALA A 1 212 ? 16.746 -8.127 -28.009 1.00 89.81 212 ALA A O 1
ATOM 1618 N N . VAL A 1 213 ? 15.242 -6.489 -27.724 1.00 91.50 213 VAL A N 1
ATOM 1619 C CA . VAL A 1 213 ? 14.829 -6.921 -26.383 1.00 91.50 213 VAL A CA 1
ATOM 1620 C C . VAL A 1 213 ? 13.590 -7.807 -26.444 1.00 91.50 213 VAL A C 1
ATOM 1622 O O . VAL A 1 213 ? 12.529 -7.399 -26.910 1.00 91.50 213 VAL A O 1
ATOM 1625 N N . LYS A 1 214 ? 13.695 -9.009 -25.874 1.00 93.19 214 LYS A N 1
ATOM 1626 C CA . LYS A 1 214 ? 12.573 -9.928 -25.658 1.00 93.19 214 LYS A CA 1
ATOM 1627 C C . LYS A 1 214 ? 12.189 -9.921 -24.182 1.00 93.19 214 LYS A C 1
ATOM 1629 O O . LYS A 1 214 ? 12.910 -10.450 -23.333 1.00 93.19 214 LYS A O 1
ATOM 1634 N N . ILE A 1 215 ? 11.047 -9.299 -23.892 1.00 93.31 215 ILE A N 1
ATOM 1635 C CA . ILE A 1 215 ? 10.471 -9.201 -22.547 1.00 93.31 215 ILE A CA 1
ATOM 1636 C C . ILE A 1 215 ? 9.527 -10.396 -22.321 1.00 93.31 215 ILE A C 1
ATOM 1638 O O . ILE A 1 215 ? 8.697 -10.669 -23.191 1.00 93.31 215 ILE A O 1
ATOM 1642 N N . PRO A 1 216 ? 9.619 -11.102 -21.180 1.00 94.69 216 PRO A N 1
ATOM 1643 C CA . PRO A 1 216 ? 8.648 -12.126 -20.800 1.00 94.69 216 PRO A CA 1
ATOM 1644 C C . PRO A 1 216 ? 7.198 -11.602 -20.780 1.00 94.69 216 PRO A C 1
ATOM 1646 O O . PRO A 1 216 ? 6.948 -10.442 -20.444 1.00 94.69 216 PRO A O 1
ATOM 1649 N N . ALA A 1 217 ? 6.236 -12.452 -21.153 1.00 93.88 217 ALA A N 1
ATOM 1650 C CA . ALA A 1 217 ? 4.841 -12.045 -21.359 1.00 93.88 217 ALA A CA 1
ATOM 1651 C C . ALA A 1 217 ? 4.160 -11.518 -20.079 1.00 93.88 217 ALA A C 1
ATOM 1653 O O . ALA A 1 217 ? 3.415 -10.543 -20.129 1.00 93.88 217 ALA A O 1
ATOM 1654 N N . ASP A 1 218 ? 4.465 -12.116 -18.929 1.00 93.31 218 ASP A N 1
ATOM 1655 C CA . ASP A 1 218 ? 4.006 -11.697 -17.600 1.00 93.31 218 ASP A CA 1
ATOM 1656 C C . ASP A 1 218 ? 4.493 -10.283 -17.231 1.00 93.31 218 ASP A C 1
ATOM 1658 O O . ASP A 1 218 ? 3.739 -9.451 -16.711 1.00 93.31 218 ASP A O 1
ATOM 1662 N N . ILE A 1 219 ? 5.748 -9.972 -17.559 1.00 93.50 219 ILE A N 1
ATOM 1663 C CA . ILE A 1 219 ? 6.323 -8.641 -17.348 1.00 93.50 219 ILE A CA 1
ATOM 1664 C C . ILE A 1 219 ? 5.712 -7.627 -18.317 1.00 93.50 219 ILE A C 1
ATOM 1666 O O . ILE A 1 219 ? 5.390 -6.507 -17.918 1.00 93.50 219 ILE A O 1
ATOM 1670 N N . GLN A 1 220 ? 5.496 -8.014 -19.575 1.00 92.25 220 GLN A N 1
ATOM 1671 C CA . GLN A 1 220 ? 4.861 -7.152 -20.572 1.00 92.25 220 GLN A CA 1
ATOM 1672 C C . GLN A 1 220 ? 3.415 -6.797 -20.192 1.00 92.25 220 GLN A C 1
ATOM 1674 O O . GLN A 1 220 ? 3.014 -5.635 -20.311 1.00 92.25 220 GLN A O 1
ATOM 1679 N N . GLU A 1 221 ? 2.643 -7.761 -19.690 1.00 92.50 221 GLU A N 1
ATOM 1680 C CA . GLU A 1 221 ? 1.292 -7.524 -19.173 1.00 92.50 221 GLU A CA 1
ATOM 1681 C C . GLU A 1 221 ? 1.323 -6.552 -17.985 1.00 92.50 221 GLU A C 1
ATOM 1683 O O . GLU A 1 221 ? 0.546 -5.594 -17.933 1.00 92.50 221 GLU A O 1
ATOM 1688 N N . THR A 1 222 ? 2.282 -6.739 -17.072 1.00 91.25 222 THR A N 1
ATOM 1689 C CA . THR A 1 222 ? 2.487 -5.858 -15.915 1.00 91.25 222 THR A CA 1
ATOM 1690 C C . THR A 1 222 ? 2.784 -4.421 -16.346 1.00 91.25 222 THR A C 1
ATOM 1692 O O . THR A 1 222 ? 2.144 -3.488 -15.855 1.00 91.25 222 THR A O 1
ATOM 1695 N N . ILE A 1 223 ? 3.702 -4.227 -17.300 1.00 91.19 223 ILE A N 1
ATOM 1696 C CA . ILE A 1 223 ? 4.015 -2.906 -17.859 1.00 91.19 223 ILE A CA 1
ATOM 1697 C C . ILE A 1 223 ? 2.761 -2.306 -18.496 1.00 91.19 223 ILE A C 1
ATOM 1699 O O . ILE A 1 223 ? 2.405 -1.178 -18.171 1.00 91.19 223 ILE A O 1
ATOM 1703 N N . THR A 1 224 ? 2.043 -3.054 -19.335 1.00 89.69 224 THR A N 1
ATOM 1704 C CA . THR A 1 224 ? 0.850 -2.558 -20.046 1.00 89.69 224 THR A CA 1
ATOM 1705 C C . THR A 1 224 ? -0.239 -2.096 -19.077 1.00 89.69 224 THR A C 1
ATOM 1707 O O . THR A 1 224 ? -0.805 -1.020 -19.244 1.00 89.69 224 THR A O 1
ATOM 1710 N N . LYS A 1 225 ? -0.486 -2.860 -18.007 1.00 88.88 225 LYS A N 1
ATOM 1711 C CA . LYS A 1 225 ? -1.493 -2.544 -16.985 1.00 88.88 225 LYS A CA 1
ATOM 1712 C C . LYS A 1 225 ? -1.155 -1.300 -16.158 1.00 88.88 225 LYS A C 1
ATOM 1714 O O . LYS A 1 225 ? -2.057 -0.620 -15.664 1.00 88.88 225 LYS A O 1
ATOM 1719 N N . LEU A 1 226 ? 0.133 -1.040 -15.947 1.00 89.12 226 LEU A N 1
ATOM 1720 C CA . LEU A 1 226 ? 0.614 0.043 -15.088 1.00 89.12 226 LEU A CA 1
ATOM 1721 C C . LEU A 1 226 ? 1.052 1.289 -15.869 1.00 89.12 226 LEU A C 1
ATOM 1723 O O . LEU A 1 226 ? 1.183 2.358 -15.271 1.00 89.12 226 LEU A O 1
ATOM 1727 N N . THR A 1 227 ? 1.254 1.176 -17.184 1.00 89.19 227 THR A N 1
ATOM 1728 C CA . THR A 1 227 ? 1.657 2.299 -18.034 1.00 89.19 227 THR A CA 1
ATOM 1729 C C . THR A 1 227 ? 0.544 3.337 -18.098 1.00 89.19 227 THR A C 1
ATOM 1731 O O . THR A 1 227 ? -0.624 3.036 -18.335 1.00 89.19 227 THR A O 1
ATOM 1734 N N . ARG A 1 228 ? 0.926 4.591 -17.869 1.00 88.81 228 ARG A N 1
ATOM 1735 C CA . ARG A 1 228 ? 0.072 5.779 -17.932 1.00 88.81 228 ARG A CA 1
ATOM 1736 C C . ARG A 1 228 ? 0.874 6.909 -18.577 1.00 88.81 228 ARG A C 1
ATOM 1738 O O . ARG A 1 228 ? 2.107 6.832 -18.577 1.00 88.81 228 ARG A O 1
ATOM 1745 N N . PRO A 1 229 ? 0.227 7.977 -19.072 1.00 90.75 229 PRO A N 1
ATOM 1746 C CA . PRO A 1 229 ? 0.947 9.185 -19.458 1.00 90.75 229 PRO A CA 1
ATOM 1747 C C . PRO A 1 229 ? 1.865 9.657 -18.319 1.00 90.75 229 PRO A C 1
ATOM 1749 O O . PRO A 1 229 ? 1.465 9.672 -17.154 1.00 90.75 229 PRO A O 1
ATOM 1752 N N . GLY A 1 230 ? 3.109 9.987 -18.656 1.00 89.81 230 GLY A N 1
ATOM 1753 C CA . GLY A 1 230 ? 4.204 10.259 -17.725 1.00 89.81 230 GLY A CA 1
ATOM 1754 C C . GLY A 1 230 ? 5.138 9.071 -17.470 1.00 89.81 230 GLY A C 1
ATOM 1755 O O . GLY A 1 230 ? 6.189 9.272 -16.869 1.00 89.81 230 GLY A O 1
ATOM 1756 N N . ALA A 1 231 ? 4.800 7.855 -17.916 1.00 92.94 231 ALA A N 1
ATOM 1757 C CA . ALA A 1 231 ? 5.693 6.703 -17.803 1.00 92.94 231 ALA A CA 1
ATOM 1758 C C . ALA A 1 231 ? 6.969 6.888 -18.636 1.00 92.94 231 ALA A C 1
ATOM 1760 O O . ALA A 1 231 ? 6.9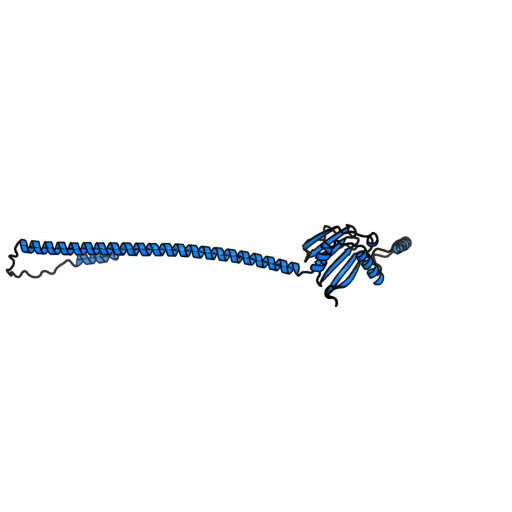40 7.477 -19.722 1.00 92.94 231 ALA A O 1
ATOM 1761 N N . SER A 1 232 ? 8.082 6.355 -18.138 1.00 94.00 232 SER A N 1
ATOM 1762 C CA . SER A 1 232 ? 9.371 6.393 -18.827 1.00 94.00 232 SER A CA 1
ATOM 1763 C C . SER A 1 232 ? 9.920 4.987 -19.061 1.00 94.00 232 SER A C 1
ATOM 1765 O O . SER A 1 232 ? 9.793 4.103 -18.217 1.00 94.00 232 SER A O 1
ATOM 1767 N N . LEU A 1 233 ? 10.527 4.776 -20.226 1.00 94.75 233 LEU A N 1
ATOM 1768 C CA . LEU A 1 233 ? 11.270 3.577 -20.587 1.00 94.75 233 LEU A CA 1
ATOM 1769 C C . LEU A 1 233 ? 12.672 3.998 -21.011 1.00 94.75 233 LEU A C 1
ATOM 1771 O O . LEU A 1 233 ? 12.842 4.765 -21.952 1.00 94.75 233 LEU A O 1
ATOM 1775 N N . ILE A 1 234 ? 13.679 3.484 -20.329 1.00 94.31 234 ILE A N 1
ATOM 1776 C CA . ILE A 1 234 ? 15.079 3.739 -20.624 1.00 94.31 234 ILE A CA 1
ATOM 1777 C C . ILE A 1 234 ? 15.701 2.428 -21.080 1.00 94.31 234 ILE A C 1
ATOM 1779 O O . ILE A 1 234 ? 15.618 1.428 -20.373 1.00 94.31 234 ILE A O 1
ATOM 1783 N N . ILE A 1 235 ? 16.344 2.435 -22.241 1.00 93.31 235 ILE A N 1
ATOM 1784 C CA . ILE A 1 235 ? 17.113 1.300 -22.748 1.00 93.31 235 ILE A CA 1
ATOM 1785 C C . ILE A 1 235 ? 18.566 1.739 -22.835 1.00 93.31 235 ILE A C 1
ATOM 1787 O O . ILE A 1 235 ? 18.864 2.760 -23.454 1.00 93.31 235 ILE A O 1
ATOM 1791 N N . SER A 1 236 ? 19.461 0.999 -22.188 1.00 91.00 236 SER A N 1
ATOM 1792 C CA . SER A 1 236 ? 20.875 1.353 -22.108 1.00 91.00 236 SER A CA 1
ATOM 1793 C C . SER A 1 236 ? 21.765 0.141 -22.328 1.00 91.00 236 SER A C 1
ATOM 1795 O O . SER A 1 236 ? 21.549 -0.912 -21.734 1.00 91.00 236 SER A O 1
ATOM 1797 N N . ASP A 1 237 ? 22.826 0.306 -23.111 1.00 89.25 237 ASP A N 1
ATOM 1798 C CA . ASP A 1 237 ? 23.927 -0.661 -23.217 1.00 89.25 237 ASP A CA 1
ATOM 1799 C C . ASP A 1 237 ? 24.903 -0.635 -22.027 1.00 89.25 237 ASP A C 1
ATOM 1801 O O . ASP A 1 237 ? 25.936 -1.309 -22.034 1.00 89.25 237 ASP A O 1
ATOM 1805 N N . ARG A 1 238 ? 24.556 0.105 -20.969 1.00 86.50 238 ARG A N 1
ATOM 1806 C CA . ARG A 1 238 ? 25.288 0.184 -19.704 1.00 86.50 238 ARG A CA 1
ATOM 1807 C C . ARG A 1 238 ? 24.525 -0.517 -18.584 1.00 86.50 238 ARG A C 1
ATOM 1809 O O . ARG A 1 238 ? 23.302 -0.616 -18.600 1.00 86.50 238 ARG A O 1
ATOM 1816 N N . GLU A 1 239 ? 25.273 -0.969 -17.585 1.00 85.81 239 GLU A N 1
ATOM 1817 C CA . GLU A 1 239 ? 24.706 -1.480 -16.336 1.00 85.81 239 GLU A CA 1
ATOM 1818 C C . GLU A 1 239 ? 24.106 -0.351 -15.497 1.00 85.81 239 GLU A C 1
ATOM 1820 O O . GLU A 1 239 ? 24.559 0.795 -15.556 1.00 85.81 239 GLU A O 1
ATOM 1825 N N . LEU A 1 240 ? 23.114 -0.698 -14.676 1.00 84.50 240 LEU A N 1
ATOM 1826 C CA . LEU A 1 240 ? 22.572 0.218 -13.684 1.00 84.50 240 LEU A CA 1
ATOM 1827 C C . LEU A 1 240 ? 23.596 0.414 -12.548 1.00 84.50 240 LEU A C 1
ATOM 1829 O O . LEU A 1 240 ? 23.968 -0.574 -11.909 1.00 84.50 240 LEU A O 1
ATOM 1833 N N . PRO A 1 241 ? 24.046 1.648 -12.250 1.00 81.00 241 PRO A N 1
ATOM 1834 C CA . PRO A 1 241 ? 24.965 1.889 -11.142 1.00 81.00 241 PRO A CA 1
ATOM 1835 C C . PRO A 1 241 ? 24.311 1.528 -9.802 1.00 81.00 241 PRO A C 1
ATOM 1837 O O . PRO A 1 241 ? 23.265 2.076 -9.443 1.00 81.00 241 PRO A O 1
ATOM 1840 N N . ALA A 1 242 ? 24.929 0.627 -9.037 1.00 71.88 242 ALA A N 1
ATOM 1841 C CA . ALA A 1 242 ? 24.373 0.141 -7.769 1.00 71.88 242 ALA A CA 1
ATOM 1842 C C . ALA A 1 242 ? 24.279 1.229 -6.678 1.00 71.88 242 ALA A C 1
ATOM 1844 O O . ALA A 1 242 ? 23.449 1.139 -5.779 1.00 71.88 242 ALA A O 1
ATOM 1845 N N . ASN A 1 243 ? 25.121 2.260 -6.752 1.00 73.56 243 ASN A N 1
ATOM 1846 C CA . ASN A 1 243 ? 25.271 3.310 -5.742 1.00 73.56 243 ASN A CA 1
ATOM 1847 C C . ASN A 1 243 ? 24.457 4.589 -6.017 1.00 73.56 243 ASN A C 1
ATOM 1849 O O . ASN A 1 243 ? 24.358 5.428 -5.127 1.00 73.56 243 ASN A O 1
ATOM 1853 N N . GLU A 1 244 ? 23.870 4.753 -7.207 1.00 74.19 244 GLU A N 1
ATOM 1854 C CA . GLU A 1 244 ? 23.166 5.993 -7.600 1.00 74.19 244 GLU A CA 1
ATOM 1855 C C . GLU A 1 244 ? 21.633 5.857 -7.615 1.00 74.19 244 GLU A C 1
ATOM 1857 O O . GLU A 1 244 ? 20.913 6.848 -7.724 1.00 74.19 244 GLU A O 1
ATOM 1862 N N . ASN A 1 245 ? 21.116 4.635 -7.460 1.00 73.00 245 ASN A N 1
ATOM 1863 C CA . ASN A 1 245 ? 19.701 4.300 -7.645 1.00 73.00 245 ASN A CA 1
ATOM 1864 C C . ASN A 1 245 ? 19.000 3.962 -6.316 1.00 73.00 245 ASN A C 1
ATOM 1866 O O . ASN A 1 245 ? 18.464 2.866 -6.128 1.00 73.00 245 ASN A O 1
ATOM 1870 N N . GLY A 1 246 ? 19.035 4.916 -5.379 1.00 71.06 246 GLY A N 1
ATOM 1871 C CA . GLY A 1 246 ? 18.387 4.831 -4.062 1.00 71.06 246 GLY A CA 1
ATOM 1872 C C . GLY A 1 246 ? 16.870 5.093 -4.085 1.00 71.06 246 GLY A C 1
ATOM 1873 O O . GLY A 1 246 ? 16.207 4.897 -5.099 1.00 71.06 246 GLY A O 1
ATOM 1874 N N . LEU A 1 247 ? 16.312 5.545 -2.955 1.00 73.88 247 LEU A N 1
ATOM 1875 C CA . LEU A 1 247 ? 14.873 5.838 -2.777 1.00 73.88 247 LEU A CA 1
ATOM 1876 C C . LEU A 1 247 ? 14.451 7.254 -3.234 1.00 73.88 247 LEU A C 1
ATOM 1878 O O . LEU A 1 247 ? 13.286 7.617 -3.103 1.00 73.88 247 LEU A O 1
ATOM 1882 N N . GLY A 1 248 ? 15.390 8.079 -3.711 1.00 74.44 248 GLY A N 1
ATOM 1883 C CA . GLY A 1 248 ? 15.149 9.493 -4.047 1.00 74.44 248 GLY A CA 1
ATOM 1884 C C . GLY A 1 248 ? 15.009 9.800 -5.541 1.00 74.44 248 GLY A C 1
ATOM 1885 O O . GLY A 1 248 ? 14.690 10.931 -5.898 1.00 74.44 248 GLY A O 1
ATOM 1886 N N . THR A 1 249 ? 15.272 8.826 -6.410 1.00 79.94 249 THR A N 1
ATOM 1887 C CA . THR A 1 249 ? 15.269 8.966 -7.872 1.00 79.94 249 THR A CA 1
ATOM 1888 C C . THR A 1 249 ? 14.687 7.705 -8.506 1.00 79.94 249 THR A C 1
ATOM 1890 O O . THR A 1 249 ? 14.648 6.645 -7.881 1.00 79.94 249 THR A O 1
ATOM 1893 N N . GLU A 1 250 ? 14.183 7.809 -9.739 1.00 83.06 250 GLU A N 1
ATOM 1894 C CA . GLU A 1 250 ? 13.708 6.630 -10.475 1.00 83.06 250 GLU A CA 1
ATOM 1895 C C . GLU A 1 250 ? 14.898 5.847 -11.021 1.00 83.06 250 GLU A C 1
ATOM 1897 O O . GLU A 1 250 ? 15.198 4.769 -10.518 1.00 83.06 250 GLU A O 1
ATOM 1902 N N . PHE A 1 251 ? 15.616 6.419 -11.989 1.00 88.19 251 PHE A N 1
ATOM 1903 C CA . PHE A 1 251 ? 16.862 5.856 -12.494 1.00 88.19 251 PHE A CA 1
ATOM 1904 C C . PHE A 1 251 ? 17.887 6.950 -12.787 1.00 88.19 251 PHE A C 1
ATOM 1906 O O . PHE A 1 251 ? 17.567 7.980 -13.378 1.00 88.19 251 PHE A O 1
ATOM 1913 N N . VAL A 1 252 ? 19.133 6.695 -12.403 1.00 85.06 252 VAL A N 1
ATOM 1914 C CA . VAL A 1 252 ? 20.314 7.470 -12.770 1.00 85.06 252 VAL A CA 1
ATOM 1915 C C . VAL A 1 252 ? 21.176 6.593 -13.665 1.00 85.06 252 VAL A C 1
ATOM 1917 O O . VAL A 1 252 ? 21.569 5.486 -13.288 1.00 85.06 252 VAL A O 1
ATOM 1920 N N . VAL A 1 253 ? 21.432 7.089 -14.875 1.00 83.88 253 VAL A N 1
ATOM 1921 C CA . VAL A 1 253 ? 22.238 6.408 -15.888 1.00 83.88 253 VAL A CA 1
ATOM 1922 C C . VAL A 1 253 ? 23.414 7.301 -16.240 1.00 83.88 253 VAL A C 1
ATOM 1924 O O . VAL A 1 253 ? 23.240 8.425 -16.711 1.00 83.88 253 VAL A O 1
ATOM 1927 N N . LEU A 1 254 ? 24.620 6.787 -16.027 1.00 81.19 254 LEU A N 1
ATOM 1928 C CA . LEU A 1 254 ? 25.848 7.467 -16.413 1.00 81.19 254 LEU A CA 1
ATOM 1929 C C . LEU A 1 254 ? 26.030 7.354 -17.924 1.00 81.19 254 LEU A C 1
ATOM 1931 O O . LEU A 1 254 ? 26.053 6.246 -18.455 1.00 81.19 254 LEU A O 1
ATOM 1935 N N . THR A 1 255 ? 26.187 8.484 -18.614 1.00 70.75 255 THR A N 1
ATOM 1936 C CA . THR A 1 255 ? 26.303 8.558 -20.085 1.00 70.75 255 THR A CA 1
ATOM 1937 C C . THR A 1 255 ? 27.695 8.957 -20.584 1.00 70.75 255 THR A C 1
ATOM 1939 O O . THR A 1 255 ? 27.926 8.984 -21.794 1.00 70.75 255 THR A O 1
ATOM 1942 N N . ARG A 1 256 ? 28.639 9.224 -19.672 1.00 62.09 256 ARG A N 1
ATOM 1943 C CA . ARG A 1 256 ? 30.057 9.487 -19.964 1.00 62.09 256 ARG A CA 1
ATOM 1944 C C . ARG A 1 256 ? 30.937 8.334 -19.509 1.00 62.09 256 ARG A C 1
ATOM 1946 O O . ARG A 1 256 ? 30.510 7.627 -18.571 1.00 62.09 256 ARG A O 1
#